Protein AF-A0A1A8Q319-F1 (afdb_monomer)

Radius of gyration: 38.16 Å; Cα contacts (8 Å, |Δi|>4): 66; chains: 1; bounding box: 86×34×104 Å

Organism: NCBI:txid451742

Foldseek 3Di:
DDPVVVVVVCVDPVVVVVVVVVVVPPDCVVVPPDDDDDDDDDDDDDDDDDDPPPCCVVQDPDPVSVVVVVVVVVVVVPPPVVCPCPCPVVVLVVVLVVLVVVLVVLVVVLVVLVVLLVVLLVQLVVLQVVLVPDDDPSSVVSPVSSVVSVVVSVVSVVVSVVSVVVSVVSVVVSVPRD

Secondary structure (DSSP, 8-state):
--HHHHHHHHTSHHHHHHHHHHHHS--GGGT---PPPPP---------------GGGTS-SSHHHHHHHHHHHHHHHH-GGGSTTTTHHHHHHHHHHHHHHHHHHHHHHHHHHHHHHHHHHHHHHHHHHHHHT--HHHHHHHHHHHHHHHHHHHHHHHHHHHHHHHHHHHHHHHHH--

Mean predicted aligned error: 18.65 Å

Nearest PDB structures (foldseek):
  7o3x-assembly1_D  TM=7.326E-01  e=1.039E+00  Synechocystis sp. PCC 6803 substr. Kazusa
  7o3y-assembly1_E  TM=7.530E-01  e=1.977E+00  Synechocystis sp. PCC 6803 substr. Kazusa
  7p3r-assembly1_C  TM=2.903E-01  e=9.037E+00  Vibrio cholerae O1 biovar El Tor str. N16961

Sequence (178 aa):
MGVKAVESHMQSEKHKAAAKTREQTNAISQFCTVSPVFPASESPNPAATASASDLRGIFGSTATLQAEVLWCLHSVTRHQSYGANEGITDREAQQRKSAEEAIEELRKKKQILLQVSNSLQRDADKLAEDAEGKSGTLMAQLITKSNTLRKRYREKMYELEQVETELKTKTEELRSIP

Structure (mmCIF, N/CA/C/O backbone):
data_AF-A0A1A8Q319-F1
#
_entry.id   AF-A0A1A8Q319-F1
#
loop_
_atom_site.group_PDB
_atom_site.id
_atom_site.type_symbol
_atom_site.label_atom_id
_atom_site.label_alt_id
_atom_site.label_comp_id
_atom_site.label_asym_id
_atom_site.label_entity_id
_atom_site.label_seq_id
_atom_site.pdbx_PDB_ins_code
_atom_site.Cartn_x
_atom_site.Cartn_y
_atom_site.Cartn_z
_atom_site.occupancy
_atom_site.B_iso_or_equiv
_atom_site.auth_seq_id
_atom_site.auth_comp_id
_atom_site.auth_asym_id
_atom_site.auth_atom_id
_atom_site.pdbx_PDB_model_num
ATOM 1 N N . MET A 1 1 ? -3.979 15.095 -38.450 1.00 51.03 1 MET A N 1
ATOM 2 C CA . MET A 1 1 ? -2.808 15.521 -37.651 1.00 51.03 1 MET A CA 1
ATOM 3 C C . MET A 1 1 ? -2.531 16.980 -37.982 1.00 51.03 1 MET A C 1
ATOM 5 O O . MET A 1 1 ? -2.414 17.296 -39.157 1.00 51.03 1 MET A O 1
ATOM 9 N N . GLY A 1 2 ? -2.592 17.879 -36.996 1.00 59.91 2 GLY A N 1
ATOM 10 C CA . GLY A 1 2 ? -2.583 19.327 -37.238 1.00 59.91 2 GLY A CA 1
ATOM 11 C C . GLY A 1 2 ? -1.202 19.860 -37.623 1.00 59.91 2 GLY A C 1
ATOM 12 O O . GLY A 1 2 ? -0.201 19.424 -37.063 1.00 59.91 2 GLY A O 1
ATOM 13 N N . VAL A 1 3 ? -1.161 20.836 -38.533 1.00 60.59 3 VAL A N 1
ATOM 14 C CA . VAL A 1 3 ? 0.065 21.476 -39.062 1.00 60.59 3 VAL A CA 1
ATOM 15 C C . VAL A 1 3 ? 0.995 21.967 -37.940 1.00 60.59 3 VAL A C 1
ATOM 17 O O . VAL A 1 3 ? 2.210 21.823 -38.025 1.00 60.59 3 VAL A O 1
ATOM 20 N N . LYS A 1 4 ? 0.420 22.411 -36.815 1.00 64.00 4 LYS A N 1
ATOM 21 C CA . LYS A 1 4 ? 1.160 22.855 -35.622 1.00 64.00 4 LYS A CA 1
ATOM 22 C C . LYS A 1 4 ? 1.964 21.746 -34.928 1.00 64.00 4 LYS A C 1
ATOM 24 O O . LYS A 1 4 ? 3.008 22.024 -34.348 1.00 64.00 4 LYS A O 1
ATOM 29 N N . ALA A 1 5 ? 1.509 20.493 -34.991 1.00 59.19 5 ALA A N 1
ATOM 30 C CA . ALA A 1 5 ? 2.255 19.360 -34.439 1.00 59.19 5 ALA A CA 1
ATOM 31 C C . ALA A 1 5 ? 3.483 19.026 -35.302 1.00 59.19 5 ALA A C 1
ATOM 33 O O . ALA A 1 5 ? 4.525 18.645 -34.775 1.00 59.19 5 ALA A O 1
ATOM 34 N N . VAL A 1 6 ? 3.378 19.233 -36.619 1.00 61.03 6 VAL A N 1
ATOM 35 C CA . VAL A 1 6 ? 4.488 19.042 -37.562 1.00 61.03 6 VAL A CA 1
ATOM 36 C C . VAL A 1 6 ? 5.525 20.159 -37.411 1.00 61.03 6 VAL A C 1
ATOM 38 O O . VAL A 1 6 ? 6.716 19.868 -37.331 1.00 61.03 6 VAL A O 1
ATOM 41 N N . GLU A 1 7 ? 5.099 21.419 -37.269 1.00 61.38 7 GLU A N 1
ATOM 42 C CA . GLU A 1 7 ? 6.017 22.539 -36.993 1.00 61.38 7 GLU A CA 1
ATOM 43 C C . GLU A 1 7 ? 6.747 22.385 -35.653 1.00 61.38 7 GLU A C 1
ATOM 45 O O . GLU A 1 7 ? 7.960 22.583 -35.587 1.00 61.38 7 GLU A O 1
ATOM 50 N N . SER A 1 8 ? 6.043 21.973 -34.593 1.00 64.31 8 SER A N 1
ATOM 51 C CA . SER A 1 8 ? 6.668 21.710 -33.291 1.00 64.31 8 SER A CA 1
ATOM 52 C C . SER A 1 8 ? 7.700 20.579 -33.372 1.00 64.31 8 SER A C 1
ATOM 54 O O . SER A 1 8 ? 8.780 20.686 -32.787 1.00 64.31 8 SER A O 1
ATOM 56 N N . HIS A 1 9 ? 7.426 19.538 -34.165 1.00 57.84 9 HIS A N 1
ATOM 57 C CA . HIS A 1 9 ? 8.382 18.462 -34.412 1.00 57.84 9 HIS A CA 1
ATOM 58 C C . HIS A 1 9 ? 9.625 18.960 -35.167 1.00 57.84 9 HIS A C 1
ATOM 60 O O . HIS A 1 9 ? 10.745 18.612 -34.799 1.00 57.84 9 HIS A O 1
ATOM 66 N N . MET A 1 10 ? 9.458 19.829 -36.171 1.00 60.25 10 MET A N 1
ATOM 67 C CA . MET A 1 10 ? 10.582 20.419 -36.915 1.00 60.25 10 MET A CA 1
ATOM 68 C C . MET A 1 10 ? 11.463 21.341 -36.060 1.00 60.25 10 MET A C 1
ATOM 70 O O . MET A 1 10 ? 12.647 21.497 -36.354 1.00 60.25 10 MET A O 1
ATOM 74 N N . GLN A 1 11 ? 10.921 21.929 -34.992 1.00 59.31 11 GLN A N 1
ATOM 75 C CA . GLN A 1 11 ? 11.674 22.788 -34.072 1.00 59.31 11 GLN A CA 1
ATOM 76 C C . GLN A 1 11 ? 12.296 22.041 -32.882 1.00 59.31 11 GLN A C 1
ATOM 78 O O . GLN A 1 11 ? 12.997 22.668 -32.079 1.00 59.31 11 GLN A O 1
ATOM 83 N N . SER A 1 12 ? 12.080 20.724 -32.782 1.00 64.19 12 SER A N 1
ATOM 84 C CA . SER A 1 12 ? 12.655 19.875 -31.738 1.00 64.19 12 SER A CA 1
ATOM 85 C C . SER A 1 12 ? 14.185 19.943 -31.740 1.00 64.19 12 SER A C 1
ATOM 87 O O . SER A 1 12 ? 14.837 19.935 -32.788 1.00 64.19 12 SER A O 1
ATOM 89 N N . GLU A 1 13 ? 14.769 19.982 -30.545 1.00 56.59 13 GLU A N 1
ATOM 90 C CA . GLU A 1 13 ? 16.211 20.107 -30.303 1.00 56.59 13 GLU A CA 1
ATOM 91 C C . GLU A 1 13 ? 17.031 19.024 -31.028 1.00 56.59 13 GLU A C 1
ATOM 93 O O . GLU A 1 13 ? 18.124 19.294 -31.524 1.00 56.59 13 GLU A O 1
ATOM 98 N N . LYS A 1 14 ? 16.435 17.840 -31.225 1.00 64.69 14 LYS A N 1
ATOM 99 C CA . LYS A 1 14 ? 17.009 16.725 -31.994 1.00 64.69 14 LYS A CA 1
ATOM 100 C C . LYS A 1 14 ? 17.256 17.081 -33.468 1.00 64.69 14 LYS A C 1
ATOM 102 O O . LYS A 1 14 ? 18.308 16.752 -34.009 1.00 64.69 14 LYS A O 1
ATOM 107 N N . HIS A 1 15 ? 16.331 17.800 -34.113 1.00 54.50 15 HIS A N 1
ATOM 108 C CA . HIS A 1 15 ? 16.504 18.263 -35.496 1.00 54.50 15 HIS A CA 1
ATOM 109 C C . HIS A 1 15 ? 17.534 19.393 -35.598 1.00 54.50 15 HIS A C 1
ATOM 111 O O . HIS A 1 15 ? 18.291 19.439 -36.565 1.00 54.50 15 HIS A O 1
ATOM 117 N N . LYS A 1 16 ? 17.613 20.270 -34.589 1.00 61.62 16 LYS A N 1
ATOM 118 C CA . LYS A 1 16 ? 18.627 21.336 -34.531 1.00 61.62 16 LYS A CA 1
ATOM 119 C C . LYS A 1 16 ? 20.037 20.781 -34.326 1.00 61.62 16 LYS A C 1
ATOM 121 O O . LYS A 1 16 ? 20.967 21.268 -34.964 1.00 61.62 16 LYS A O 1
ATOM 126 N N . ALA A 1 17 ? 20.193 19.752 -33.492 1.00 58.69 17 ALA A N 1
ATOM 127 C CA . ALA A 1 17 ? 21.462 19.051 -33.310 1.00 58.69 17 ALA A CA 1
ATOM 128 C C . ALA A 1 17 ? 21.896 18.349 -34.606 1.00 58.69 17 ALA A C 1
ATOM 130 O O . ALA A 1 17 ? 23.002 18.584 -35.081 1.00 58.69 17 ALA A O 1
ATOM 131 N N . ALA A 1 18 ? 20.992 17.603 -35.253 1.00 59.19 18 ALA A N 1
ATOM 132 C CA . ALA A 1 18 ? 21.272 16.949 -36.533 1.00 59.19 18 ALA A CA 1
ATOM 133 C C . ALA A 1 18 ? 21.595 17.946 -37.667 1.00 59.19 18 ALA A C 1
ATOM 135 O O . ALA A 1 18 ? 22.454 17.671 -38.505 1.00 59.19 18 ALA A O 1
ATOM 136 N N . ALA A 1 19 ? 20.943 19.116 -37.693 1.00 59.50 19 ALA A N 1
ATOM 137 C CA . ALA A 1 19 ? 21.250 20.182 -38.647 1.00 59.50 19 ALA A CA 1
ATOM 138 C C . ALA A 1 19 ? 22.640 20.797 -38.401 1.00 59.50 19 ALA A C 1
ATOM 140 O O . ALA A 1 19 ? 23.400 20.951 -39.352 1.00 59.50 19 ALA A O 1
ATOM 141 N N . LYS A 1 20 ? 23.011 21.064 -37.139 1.00 60.47 20 LYS A N 1
ATOM 142 C CA . LYS A 1 20 ? 24.356 21.553 -36.784 1.00 60.47 20 LYS A CA 1
ATOM 143 C C . LYS A 1 20 ? 25.454 20.535 -37.096 1.00 60.47 20 LYS A C 1
ATOM 145 O O . LYS A 1 20 ? 26.490 20.913 -37.628 1.00 60.47 20 LYS A O 1
ATOM 150 N N . THR A 1 21 ? 25.226 19.246 -36.838 1.00 54.88 21 THR A N 1
ATOM 151 C CA . THR A 1 21 ? 26.184 18.185 -37.195 1.00 54.88 21 THR A CA 1
ATOM 152 C C . THR A 1 21 ? 26.361 18.071 -38.713 1.00 54.88 21 THR A C 1
ATOM 154 O O . THR A 1 21 ? 27.474 17.850 -39.180 1.00 54.88 21 THR A O 1
ATOM 157 N N . ARG A 1 22 ? 25.300 18.303 -39.500 1.00 53.50 22 ARG A N 1
ATOM 158 C CA . ARG A 1 22 ? 25.361 18.340 -40.971 1.00 53.50 22 ARG A CA 1
ATOM 159 C C . ARG A 1 22 ? 26.141 19.543 -41.521 1.00 53.50 22 ARG A C 1
ATOM 161 O O . ARG A 1 22 ? 26.737 19.422 -42.586 1.00 53.50 22 ARG A O 1
ATOM 168 N N . GLU A 1 23 ? 26.160 20.679 -40.825 1.00 55.22 23 GLU A N 1
ATOM 169 C CA . GLU A 1 23 ? 27.019 21.823 -41.186 1.00 55.22 23 GLU A CA 1
ATOM 170 C C . GLU A 1 23 ? 28.499 21.586 -40.835 1.00 55.22 23 GLU A C 1
ATOM 172 O O . GLU A 1 23 ? 29.377 22.214 -41.421 1.00 55.22 23 GLU A O 1
ATOM 177 N N . GLN A 1 24 ? 28.783 20.657 -39.915 1.00 53.47 24 GLN A N 1
ATOM 178 C CA . GLN A 1 24 ? 30.134 20.352 -39.436 1.00 53.47 24 GLN A CA 1
ATOM 179 C C . GLN A 1 24 ? 30.808 19.185 -40.182 1.00 53.47 24 GLN A C 1
ATOM 181 O O . GLN A 1 24 ? 32.021 19.004 -40.084 1.00 53.47 24 GLN A O 1
ATOM 186 N N . THR A 1 25 ? 30.052 18.398 -40.953 1.00 51.44 25 THR A N 1
ATOM 187 C CA . THR A 1 25 ? 30.616 17.401 -41.872 1.00 51.44 25 THR A CA 1
ATOM 188 C C . THR A 1 25 ? 31.171 18.084 -43.119 1.00 51.44 25 THR A C 1
ATOM 190 O O . THR A 1 25 ? 30.427 18.772 -43.819 1.00 51.44 25 THR A O 1
ATOM 193 N N . ASN A 1 26 ? 32.464 17.875 -43.403 1.00 53.91 26 ASN A N 1
ATOM 194 C CA . ASN A 1 26 ? 33.152 18.412 -44.582 1.00 53.91 26 ASN A CA 1
ATOM 195 C C . ASN A 1 26 ? 32.308 18.231 -45.852 1.00 53.91 26 ASN A C 1
ATOM 197 O O . ASN A 1 26 ? 31.810 17.139 -46.136 1.00 53.91 26 ASN A O 1
ATOM 201 N N . ALA A 1 27 ? 32.146 19.314 -46.614 1.00 56.66 27 ALA A N 1
ATOM 202 C CA . ALA A 1 27 ? 31.369 19.305 -47.841 1.00 56.66 27 ALA A CA 1
ATOM 203 C C . ALA A 1 27 ? 31.947 18.280 -48.829 1.00 56.66 27 ALA A C 1
ATOM 205 O O . ALA A 1 27 ? 33.139 18.295 -49.129 1.00 56.66 27 ALA A O 1
ATOM 206 N N . ILE A 1 28 ? 31.082 17.423 -49.381 1.00 49.91 28 ILE A N 1
ATOM 207 C CA . ILE A 1 28 ? 31.433 16.387 -50.372 1.00 49.91 28 ILE A CA 1
ATOM 208 C C . ILE A 1 28 ? 32.155 16.994 -51.596 1.00 49.91 28 ILE A C 1
ATOM 210 O O . ILE A 1 28 ? 32.926 16.312 -52.265 1.00 49.91 28 ILE A O 1
ATOM 214 N N . SER A 1 29 ? 31.990 18.299 -51.847 1.00 48.84 29 SER A N 1
ATOM 215 C CA . SER A 1 29 ? 32.728 19.039 -52.878 1.00 48.84 29 SER A CA 1
ATOM 216 C C . SER A 1 29 ? 34.252 19.007 -52.702 1.00 48.84 29 SER A C 1
ATOM 218 O O . SER A 1 29 ? 34.960 19.104 -53.700 1.00 48.84 29 SER A O 1
ATOM 220 N N . GLN A 1 30 ? 34.770 18.813 -51.483 1.00 52.88 30 GLN A N 1
ATOM 221 C CA . GLN A 1 30 ? 36.210 18.660 -51.236 1.00 52.88 30 GLN A CA 1
ATOM 222 C C . GLN A 1 30 ? 36.765 17.311 -51.715 1.00 52.88 30 GLN A C 1
ATOM 224 O O . GLN A 1 30 ? 37.965 17.192 -51.939 1.00 52.88 30 GLN A O 1
ATOM 229 N N . PHE A 1 31 ? 35.914 16.300 -51.907 1.00 51.56 31 PHE A N 1
ATOM 230 C CA . PHE A 1 31 ? 36.331 14.979 -52.389 1.00 51.56 31 PHE A CA 1
ATOM 231 C C . PHE A 1 31 ? 36.322 14.860 -53.921 1.00 51.56 31 PHE A C 1
ATOM 233 O O . PHE A 1 31 ? 36.916 13.932 -54.467 1.00 51.56 31 PHE A O 1
ATOM 240 N N . CYS A 1 32 ? 35.679 15.799 -54.623 1.00 39.88 32 CYS A N 1
ATOM 241 C CA . CYS A 1 32 ? 35.486 15.762 -56.075 1.00 39.88 32 CYS A CA 1
ATOM 242 C C . CYS A 1 32 ? 36.358 16.761 -56.852 1.00 39.88 32 CYS A C 1
ATOM 244 O O . CYS A 1 32 ? 36.122 16.958 -58.044 1.00 39.88 32 CYS A O 1
ATOM 246 N N . THR A 1 33 ? 37.359 17.398 -56.234 1.00 41.50 33 THR A N 1
ATOM 247 C CA . THR A 1 33 ? 38.312 18.239 -56.974 1.00 41.50 33 THR A CA 1
ATOM 248 C C . THR A 1 33 ? 39.209 17.368 -57.848 1.00 41.50 33 THR A C 1
ATOM 250 O O . THR A 1 33 ? 40.268 16.897 -57.435 1.00 41.50 33 THR A O 1
ATOM 253 N N . VAL A 1 34 ? 38.754 17.142 -59.078 1.00 45.03 34 VAL A N 1
ATOM 254 C CA . VAL A 1 34 ? 39.560 16.627 -60.180 1.00 45.03 34 VAL A CA 1
ATOM 255 C C . VAL A 1 34 ? 40.478 17.764 -60.625 1.00 45.03 34 VAL A C 1
ATOM 257 O O . VAL A 1 34 ? 40.041 18.683 -61.313 1.00 45.03 34 VAL A O 1
ATOM 260 N N . SER A 1 35 ? 41.746 17.739 -60.214 1.00 42.28 35 SER A N 1
ATOM 261 C CA . SER A 1 35 ? 42.759 18.580 -60.858 1.00 42.28 35 SER A CA 1
ATOM 262 C C . SER A 1 35 ? 42.940 18.105 -62.305 1.00 42.28 35 SER A C 1
ATOM 264 O O . SER A 1 35 ? 43.165 16.908 -62.511 1.00 42.28 35 SER A O 1
ATOM 266 N N . PRO A 1 36 ? 42.860 18.986 -63.318 1.00 39.16 36 PRO A N 1
ATOM 267 C CA . PRO A 1 36 ? 43.175 18.600 -64.683 1.00 39.16 36 PRO A CA 1
ATOM 268 C C . PRO A 1 36 ? 44.685 18.362 -64.801 1.00 39.16 36 PRO A C 1
ATOM 270 O O . PRO A 1 36 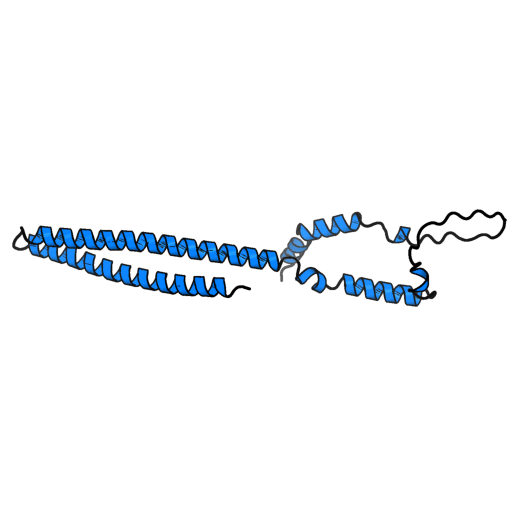? 45.499 19.250 -64.548 1.00 39.16 36 PRO A O 1
ATOM 273 N N . VAL A 1 37 ? 45.048 17.136 -65.173 1.00 34.53 37 VAL A N 1
ATOM 274 C CA . VAL A 1 37 ? 46.408 16.740 -65.550 1.00 34.53 37 VAL A CA 1
ATOM 275 C C . VAL A 1 37 ? 46.773 17.434 -66.867 1.00 34.53 37 VAL A C 1
ATOM 277 O O . VAL A 1 37 ? 46.161 17.164 -67.897 1.00 34.53 37 VAL A O 1
ATOM 280 N N . PHE A 1 38 ? 47.787 18.301 -66.838 1.00 35.06 38 PHE A N 1
ATOM 281 C CA . PHE A 1 38 ? 48.598 18.656 -68.009 1.00 35.06 38 PHE A CA 1
ATOM 282 C C . PHE A 1 38 ? 49.864 17.779 -68.008 1.00 35.06 38 PHE A C 1
ATOM 284 O O . PHE A 1 38 ? 50.404 17.529 -66.928 1.00 35.06 38 PHE A O 1
ATOM 291 N N . PRO A 1 39 ? 50.353 17.284 -69.162 1.00 39.22 39 PRO A N 1
ATOM 292 C CA . PRO A 1 39 ? 51.502 16.389 -69.185 1.00 39.22 39 PRO A CA 1
ATOM 293 C C . PRO A 1 39 ? 52.848 17.134 -69.266 1.00 39.22 39 PRO A C 1
ATOM 295 O O . PRO A 1 39 ? 52.934 18.227 -69.820 1.00 39.22 39 PRO A O 1
ATOM 298 N N . ALA A 1 40 ? 53.879 16.419 -68.799 1.00 29.36 40 ALA A N 1
ATOM 299 C CA . ALA A 1 40 ? 55.328 16.589 -68.987 1.00 29.36 40 ALA A CA 1
ATOM 300 C C . ALA A 1 40 ? 56.075 17.590 -68.075 1.00 29.36 40 ALA A C 1
ATOM 302 O O . ALA A 1 40 ? 56.094 18.789 -68.325 1.00 29.36 40 ALA A O 1
ATOM 303 N N . SER A 1 41 ? 56.803 17.078 -67.072 1.00 31.19 41 SER A N 1
ATOM 304 C CA . SER A 1 41 ? 58.252 16.808 -67.200 1.00 31.19 41 SER A CA 1
ATOM 305 C C . SER A 1 41 ? 58.823 16.104 -65.948 1.00 31.19 41 SER A C 1
ATOM 307 O O . SER A 1 41 ? 58.266 16.203 -64.859 1.00 31.19 41 SER A O 1
ATOM 309 N N . GLU A 1 42 ? 59.906 15.353 -66.140 1.00 34.12 42 GLU A N 1
ATOM 310 C CA . GLU A 1 42 ? 60.539 14.357 -65.255 1.00 34.12 42 GLU A CA 1
ATOM 311 C C . GLU A 1 42 ? 61.184 14.883 -63.950 1.00 34.12 42 GLU A C 1
ATOM 313 O O . GLU A 1 42 ? 61.933 15.857 -63.974 1.00 34.12 42 GLU A O 1
ATOM 318 N N . SER A 1 43 ? 61.038 14.141 -62.837 1.00 31.27 43 SER A N 1
ATOM 319 C CA . SER A 1 43 ? 62.164 13.656 -61.995 1.00 31.27 43 SER A CA 1
ATOM 320 C C . SER A 1 43 ? 61.694 12.836 -60.775 1.00 31.27 43 SER A C 1
ATOM 322 O O . SER A 1 43 ? 60.612 13.105 -60.251 1.00 31.27 43 SER A O 1
ATOM 324 N N . PRO A 1 44 ? 62.476 11.844 -60.291 1.00 43.78 44 PRO A N 1
ATOM 325 C CA . PRO A 1 44 ? 62.017 10.860 -59.314 1.00 43.78 44 PRO A CA 1
ATOM 326 C C . PRO A 1 44 ? 62.418 11.215 -57.875 1.00 43.78 44 PRO A C 1
ATOM 328 O O . PRO A 1 44 ? 63.562 11.580 -57.616 1.00 43.78 44 PRO A O 1
ATOM 331 N N . ASN A 1 45 ? 61.520 10.996 -56.909 1.00 33.56 45 ASN A N 1
ATOM 332 C CA . ASN A 1 45 ? 61.949 10.588 -55.569 1.00 33.56 45 ASN A CA 1
ATOM 333 C C . ASN A 1 45 ? 60.842 9.808 -54.830 1.00 33.56 45 ASN A C 1
ATOM 335 O O . ASN A 1 45 ? 59.699 10.271 -54.812 1.00 33.56 45 ASN A O 1
ATOM 339 N N . PRO A 1 46 ? 61.138 8.639 -54.224 1.00 41.84 46 PRO A N 1
ATOM 340 C CA . PRO A 1 46 ? 60.146 7.819 -53.545 1.00 41.84 46 PRO A CA 1
ATOM 341 C C . PRO A 1 46 ? 60.162 8.094 -52.035 1.00 41.84 46 PRO A C 1
ATOM 343 O O . PRO A 1 46 ? 61.168 7.882 -51.363 1.00 41.84 46 PRO A O 1
ATOM 346 N N . ALA A 1 47 ? 59.032 8.517 -51.475 1.00 29.27 47 ALA A N 1
ATOM 347 C CA . ALA A 1 47 ? 58.804 8.476 -50.034 1.00 29.27 47 ALA A CA 1
ATOM 348 C C . ALA A 1 47 ? 57.443 7.829 -49.777 1.00 29.27 47 ALA A C 1
ATOM 350 O O . ALA A 1 47 ? 56.390 8.374 -50.108 1.00 29.27 47 ALA A O 1
ATOM 351 N N . ALA A 1 48 ? 57.501 6.613 -49.239 1.00 44.78 48 ALA A N 1
ATOM 352 C CA . ALA A 1 48 ? 56.358 5.795 -48.886 1.00 44.78 48 ALA A CA 1
ATOM 353 C C . ALA A 1 48 ? 55.423 6.558 -47.941 1.00 44.78 48 ALA A C 1
ATOM 355 O O . ALA A 1 48 ? 55.799 6.900 -46.822 1.00 44.78 48 ALA A O 1
ATOM 356 N N . THR A 1 49 ? 54.191 6.787 -48.391 1.00 34.19 49 THR A N 1
ATOM 357 C CA . THR A 1 49 ? 53.081 7.160 -47.516 1.00 34.19 49 THR A CA 1
ATOM 358 C C . THR A 1 49 ? 52.063 6.036 -47.560 1.00 34.19 49 THR A C 1
ATOM 360 O O . THR A 1 49 ? 51.743 5.508 -48.622 1.00 34.19 49 THR A O 1
ATOM 363 N N . ALA A 1 50 ? 51.660 5.636 -46.362 1.00 35.94 50 ALA A N 1
ATOM 364 C CA . ALA A 1 50 ? 50.893 4.456 -46.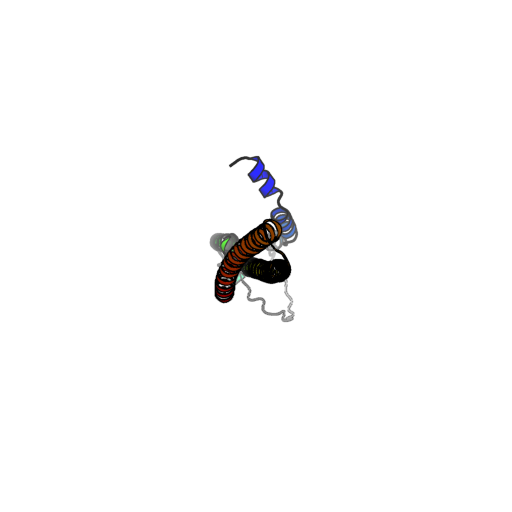034 1.00 35.94 50 ALA A CA 1
ATOM 365 C C . ALA A 1 50 ? 49.686 4.203 -46.945 1.00 35.94 50 ALA A C 1
ATOM 367 O O . ALA A 1 50 ? 48.942 5.112 -47.309 1.00 35.94 50 ALA A O 1
ATOM 368 N N . SER A 1 51 ? 49.492 2.917 -47.226 1.00 45.56 51 SER A N 1
ATOM 369 C C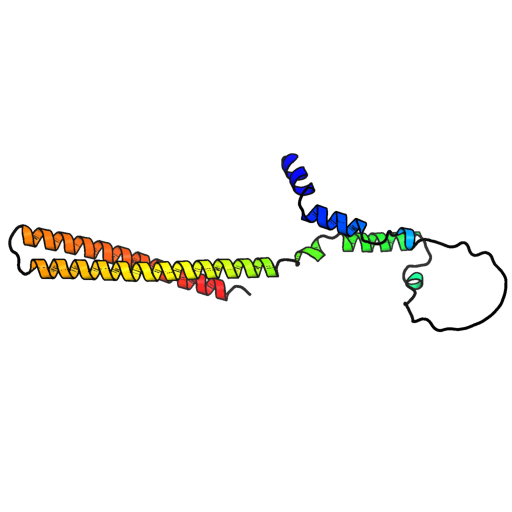A . SER A 1 51 ? 48.333 2.299 -47.849 1.00 45.56 51 SER A CA 1
ATOM 370 C C . SER A 1 51 ? 47.013 2.785 -47.241 1.00 45.56 51 SER A C 1
ATOM 372 O O . SER A 1 51 ? 46.471 2.177 -46.322 1.00 45.56 51 SER A O 1
ATOM 374 N N . ALA A 1 52 ? 46.452 3.854 -47.794 1.00 42.88 52 ALA A N 1
ATOM 375 C CA . ALA A 1 52 ? 45.011 3.958 -47.909 1.00 42.88 52 ALA A CA 1
ATOM 376 C C . ALA A 1 52 ? 44.660 3.105 -49.125 1.00 42.88 52 ALA A C 1
ATOM 378 O O . ALA A 1 52 ? 44.986 3.488 -50.246 1.00 42.88 52 ALA A O 1
ATOM 379 N N . SER A 1 53 ? 44.103 1.912 -48.910 1.00 47.41 53 SER A N 1
ATOM 380 C CA . SER A 1 53 ? 43.562 1.085 -49.989 1.00 47.41 53 SER A CA 1
ATOM 381 C C . SER A 1 53 ? 42.717 1.984 -50.888 1.00 47.41 53 SER A C 1
ATOM 383 O O . SER A 1 53 ? 41.692 2.503 -50.445 1.00 47.41 53 SER A O 1
ATOM 385 N N . ASP A 1 54 ? 43.209 2.256 -52.097 1.00 51.03 54 ASP A N 1
ATOM 386 C CA . ASP A 1 54 ? 42.663 3.286 -52.970 1.00 51.03 54 ASP A CA 1
ATOM 387 C C . ASP A 1 54 ? 41.268 2.831 -53.406 1.00 51.03 54 ASP A C 1
ATOM 389 O O . ASP A 1 54 ? 41.099 1.994 -54.295 1.00 51.03 54 ASP A O 1
ATOM 393 N N . LEU A 1 55 ? 40.241 3.339 -52.717 1.00 51.47 55 LEU A N 1
ATOM 394 C CA . LEU A 1 55 ? 38.839 2.980 -52.946 1.00 51.47 55 LEU A CA 1
ATOM 395 C C . LEU A 1 55 ? 38.414 3.253 -54.398 1.00 51.47 55 LEU A C 1
ATOM 397 O O . LEU A 1 55 ? 37.418 2.697 -54.857 1.00 51.47 55 LEU A O 1
ATOM 401 N N . ARG A 1 56 ? 39.203 4.038 -55.149 1.00 52.84 56 ARG A N 1
ATOM 402 C CA . ARG A 1 56 ? 39.077 4.242 -56.599 1.00 52.84 56 ARG A CA 1
ATOM 403 C C . ARG A 1 56 ? 39.039 2.939 -57.402 1.00 52.84 56 ARG A C 1
ATOM 405 O O . ARG A 1 56 ? 38.453 2.934 -58.476 1.00 52.84 56 ARG A O 1
ATOM 412 N N . GLY A 1 57 ? 39.642 1.856 -56.907 1.00 53.75 57 GLY A N 1
ATOM 413 C CA . GLY A 1 57 ? 39.581 0.540 -57.554 1.00 53.75 57 GLY A CA 1
ATOM 414 C C . GLY A 1 57 ? 38.323 -0.276 -57.227 1.00 53.75 57 GLY A C 1
ATOM 415 O O . GLY A 1 57 ? 38.008 -1.216 -57.949 1.00 53.75 57 GLY A O 1
ATOM 416 N N . ILE A 1 58 ? 37.608 0.065 -56.150 1.00 56.91 58 ILE A N 1
ATOM 417 C CA . ILE A 1 58 ? 36.462 -0.707 -55.633 1.00 56.91 58 ILE A CA 1
ATOM 418 C C . ILE A 1 58 ? 35.141 -0.178 -56.202 1.00 56.91 58 ILE A C 1
ATOM 420 O O . ILE A 1 58 ? 34.243 -0.952 -56.526 1.00 56.91 58 ILE A O 1
ATOM 424 N N . PHE A 1 59 ? 35.032 1.139 -56.374 1.00 59.84 59 PHE A N 1
ATOM 425 C CA . PHE A 1 59 ? 33.928 1.756 -57.099 1.00 59.84 59 PHE A CA 1
ATOM 426 C C . PHE A 1 59 ? 34.358 1.885 -58.557 1.00 59.84 59 PHE A C 1
ATOM 428 O O . PHE A 1 59 ? 35.215 2.711 -58.864 1.00 59.84 59 PHE A O 1
ATOM 435 N N . GLY A 1 60 ? 33.820 1.032 -59.434 1.00 60.22 60 GLY A N 1
ATOM 436 C CA . GLY A 1 60 ? 34.221 0.948 -60.841 1.00 60.22 60 GLY A CA 1
ATOM 437 C C . GLY A 1 60 ? 34.389 2.313 -61.520 1.00 60.22 60 GLY A C 1
ATOM 438 O O . GLY A 1 60 ? 33.743 3.297 -61.165 1.00 60.22 60 GLY A O 1
ATOM 439 N N . SER A 1 61 ? 35.262 2.369 -62.525 1.00 64.50 61 SER A N 1
ATOM 440 C CA . SER A 1 61 ? 35.715 3.598 -63.199 1.00 64.50 61 SER A CA 1
ATOM 441 C C . SER A 1 61 ? 34.614 4.377 -63.945 1.00 64.50 61 SER A C 1
ATOM 443 O O . SER A 1 61 ? 34.904 5.374 -64.604 1.00 64.50 61 SER A O 1
ATOM 445 N N . THR A 1 62 ? 33.360 3.922 -63.891 1.00 75.06 62 THR A N 1
ATOM 446 C CA . THR A 1 62 ? 32.206 4.520 -64.561 1.00 75.06 62 THR A CA 1
ATOM 447 C C . THR A 1 62 ? 31.413 5.396 -63.592 1.00 75.06 62 THR A C 1
ATOM 449 O O . THR A 1 62 ? 30.947 4.950 -62.543 1.00 75.06 62 THR A O 1
ATOM 452 N N . ALA A 1 63 ? 31.208 6.659 -63.972 1.00 75.38 63 ALA A N 1
ATOM 453 C CA . ALA A 1 63 ? 30.489 7.647 -63.163 1.00 75.38 63 ALA A CA 1
ATOM 454 C C . ALA A 1 63 ? 29.082 7.179 -62.737 1.00 75.38 63 ALA A C 1
ATOM 456 O O . ALA A 1 63 ? 28.641 7.473 -61.628 1.00 75.38 63 ALA A O 1
ATOM 457 N N . THR A 1 64 ? 28.397 6.403 -63.583 1.00 79.44 64 THR A N 1
ATOM 458 C CA . THR A 1 64 ? 27.074 5.835 -63.283 1.00 79.44 64 THR A CA 1
ATOM 459 C C . THR A 1 64 ? 27.121 4.844 -62.124 1.00 79.44 64 THR A C 1
ATOM 461 O O . THR A 1 64 ? 26.311 4.929 -61.208 1.00 79.44 64 THR A O 1
ATOM 464 N N . LEU A 1 65 ? 28.111 3.948 -62.113 1.00 77.19 65 LEU A N 1
ATOM 465 C CA . LEU A 1 65 ? 28.240 2.938 -61.066 1.00 77.19 65 LEU A CA 1
ATOM 466 C C . LEU A 1 65 ? 28.643 3.585 -59.738 1.00 77.19 65 LEU A C 1
ATOM 468 O O . LEU A 1 65 ? 28.128 3.220 -58.686 1.00 77.19 65 LEU A O 1
ATOM 472 N N . GLN A 1 66 ? 29.486 4.619 -59.777 1.00 77.50 66 GLN A N 1
ATOM 473 C CA . GLN A 1 66 ? 29.793 5.414 -58.586 1.00 77.50 66 GLN A CA 1
ATOM 474 C C . GLN 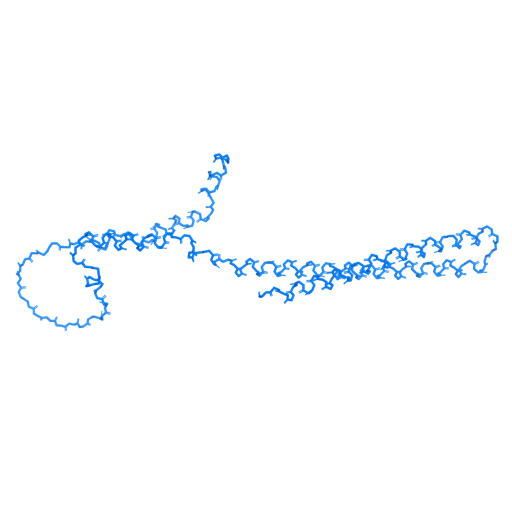A 1 66 ? 28.542 6.080 -58.004 1.00 77.50 66 GLN A C 1
ATOM 476 O O . GLN A 1 66 ? 28.332 6.019 -56.792 1.00 77.50 66 GLN A O 1
ATOM 481 N N . ALA A 1 67 ? 27.694 6.667 -58.852 1.00 81.75 67 ALA A N 1
ATOM 482 C CA . ALA A 1 67 ? 26.444 7.289 -58.425 1.00 81.75 67 ALA A CA 1
ATOM 483 C C . ALA A 1 67 ? 25.467 6.271 -57.815 1.00 81.75 67 ALA A C 1
ATOM 485 O O . ALA A 1 67 ? 24.847 6.559 -56.793 1.00 81.75 67 ALA A O 1
ATOM 486 N N . GLU A 1 68 ? 25.368 5.071 -58.388 1.00 82.88 68 GLU A N 1
ATOM 487 C CA . GLU A 1 68 ? 24.524 3.994 -57.866 1.00 82.88 68 GLU A CA 1
ATOM 488 C C . GLU A 1 68 ? 25.000 3.485 -56.505 1.00 82.88 68 GLU A C 1
ATOM 490 O O . GLU A 1 68 ? 24.188 3.351 -55.590 1.00 82.88 68 GLU A O 1
ATOM 495 N N . VAL A 1 69 ? 26.304 3.257 -56.312 1.00 84.62 69 VAL A N 1
ATOM 496 C CA . VAL A 1 69 ? 26.797 2.799 -55.003 1.00 84.62 69 VAL A CA 1
ATOM 497 C C . VAL A 1 69 ? 26.687 3.909 -53.954 1.00 84.62 69 VAL A C 1
ATOM 499 O O . VAL A 1 69 ? 26.315 3.630 -52.814 1.00 84.62 69 VAL A O 1
ATOM 502 N N . LEU A 1 70 ? 26.918 5.174 -54.325 1.00 83.19 70 LEU A N 1
ATOM 503 C CA . LEU A 1 70 ? 26.638 6.325 -53.458 1.00 83.19 70 LEU A CA 1
ATOM 504 C C . LEU A 1 70 ? 25.159 6.399 -53.080 1.00 83.19 70 LEU A C 1
ATOM 506 O O . LEU A 1 70 ? 24.846 6.610 -51.911 1.00 83.19 70 LEU A O 1
ATOM 510 N N . TRP A 1 71 ? 24.248 6.192 -54.032 1.00 85.44 71 TRP A N 1
ATOM 511 C CA . TRP A 1 71 ? 22.811 6.145 -53.770 1.00 85.44 71 TRP A CA 1
ATOM 512 C C . TRP A 1 71 ? 22.444 4.990 -52.834 1.00 85.44 71 TRP A C 1
ATOM 514 O O . TRP A 1 71 ? 21.675 5.179 -51.890 1.00 85.44 71 TRP A O 1
ATOM 524 N N . CYS A 1 72 ? 23.031 3.812 -53.043 1.00 80.81 72 CYS A N 1
ATOM 525 C CA . CYS A 1 72 ? 22.804 2.633 -52.218 1.00 80.81 72 CYS A CA 1
ATOM 526 C C . CYS A 1 72 ? 23.311 2.857 -50.783 1.00 80.81 72 CYS A C 1
ATOM 528 O O . CYS A 1 72 ? 22.568 2.649 -49.826 1.00 80.81 72 CYS A O 1
ATOM 530 N N . LEU A 1 73 ? 24.530 3.381 -50.622 1.00 82.12 73 LEU A N 1
ATOM 531 C CA . LEU A 1 73 ? 25.110 3.717 -49.321 1.00 82.12 73 LEU A CA 1
ATOM 532 C C . LEU A 1 73 ? 24.338 4.848 -48.628 1.00 82.12 73 LEU A C 1
ATOM 534 O O . LEU A 1 73 ? 24.069 4.764 -47.429 1.00 82.12 73 LEU A O 1
ATOM 538 N N . HIS A 1 74 ? 23.927 5.878 -49.374 1.00 81.00 74 HIS A N 1
ATOM 539 C CA . HIS A 1 74 ? 23.094 6.965 -48.861 1.00 81.00 74 HIS A CA 1
ATOM 540 C C . HIS A 1 74 ? 21.754 6.435 -48.357 1.00 81.00 74 HIS A C 1
ATOM 542 O O . HIS A 1 74 ? 21.319 6.807 -47.270 1.00 81.00 74 HIS A O 1
ATOM 548 N N . SER A 1 75 ? 21.130 5.534 -49.114 1.00 80.94 75 SER A N 1
ATOM 549 C CA . SER A 1 75 ? 19.858 4.910 -48.754 1.00 80.94 75 SER A CA 1
ATOM 550 C C . SER A 1 75 ? 19.997 4.053 -47.495 1.00 80.94 75 SER A C 1
ATOM 552 O O . SER A 1 75 ? 19.220 4.227 -46.561 1.00 80.94 75 SER A O 1
ATOM 554 N N . VAL A 1 76 ? 21.029 3.207 -47.407 1.00 76.31 76 VAL A N 1
ATOM 555 C CA . VAL A 1 76 ? 21.311 2.383 -46.216 1.00 76.31 76 VAL A CA 1
ATOM 556 C C . VAL A 1 76 ? 21.589 3.256 -44.987 1.00 76.31 76 VAL A C 1
ATOM 558 O O . VAL A 1 76 ? 21.025 3.013 -43.925 1.00 76.31 76 VAL A O 1
ATOM 561 N N . THR A 1 77 ? 22.369 4.329 -45.131 1.00 72.62 77 THR A N 1
ATOM 562 C CA . THR A 1 77 ? 22.662 5.266 -44.027 1.00 72.62 77 THR A CA 1
ATOM 563 C C . THR A 1 77 ? 21.434 6.089 -43.610 1.00 72.62 77 THR A C 1
ATOM 565 O O . THR A 1 77 ? 21.318 6.510 -42.462 1.00 72.62 77 THR A O 1
ATOM 568 N N . ARG A 1 78 ? 20.491 6.328 -44.532 1.00 71.00 78 ARG A N 1
ATOM 569 C CA . ARG A 1 78 ? 19.218 7.030 -44.281 1.00 71.00 78 ARG A CA 1
ATOM 570 C C . ARG A 1 78 ? 18.148 6.142 -43.653 1.00 71.00 78 ARG A C 1
ATOM 572 O O . ARG A 1 78 ? 17.164 6.683 -43.144 1.00 71.00 78 ARG A O 1
ATOM 579 N N . HIS A 1 79 ? 18.297 4.817 -43.693 1.00 66.31 79 HIS A N 1
ATOM 580 C CA . HIS A 1 79 ? 17.347 3.923 -43.045 1.00 66.31 79 HIS A CA 1
ATOM 581 C C . HIS A 1 79 ? 17.380 4.153 -41.526 1.00 66.31 79 HIS A C 1
ATOM 583 O O . HIS A 1 79 ? 18.337 3.803 -40.839 1.00 66.31 79 HIS A O 1
ATOM 589 N N . GLN A 1 80 ? 16.280 4.699 -40.997 1.00 56.84 80 GLN A N 1
ATOM 590 C CA . GLN A 1 80 ? 16.033 4.957 -39.567 1.00 56.84 80 GLN A CA 1
ATOM 591 C C . GLN A 1 80 ? 16.273 3.738 -38.657 1.00 56.84 80 GLN A C 1
ATOM 593 O O . GLN A 1 80 ? 16.472 3.896 -37.456 1.00 56.84 80 GLN A O 1
ATOM 598 N N . SER A 1 81 ? 16.275 2.530 -39.226 1.00 60.00 81 SER A N 1
ATOM 599 C CA . SER A 1 81 ? 16.466 1.269 -38.511 1.00 60.00 81 SER A CA 1
ATOM 600 C C . SER A 1 81 ? 17.830 1.141 -37.822 1.00 60.00 81 SER A C 1
ATOM 602 O O . SER A 1 81 ? 17.913 0.423 -36.833 1.00 60.00 81 SER A O 1
ATOM 604 N N . TYR A 1 82 ? 18.883 1.821 -38.294 1.00 55.75 82 TYR A N 1
ATOM 605 C CA . TYR A 1 82 ? 20.215 1.720 -37.673 1.00 55.75 82 TYR A CA 1
ATOM 606 C C . TYR A 1 82 ? 20.343 2.517 -36.365 1.00 55.75 82 TYR A C 1
ATOM 608 O O . TYR A 1 82 ? 21.150 2.155 -35.518 1.00 55.75 82 TYR A O 1
ATOM 616 N N . GLY A 1 83 ? 19.516 3.550 -36.166 1.00 57.12 83 GLY A N 1
ATOM 617 C CA . GLY A 1 83 ? 19.448 4.313 -34.911 1.00 57.12 83 GLY A CA 1
ATOM 618 C C . GLY A 1 83 ? 18.346 3.845 -33.956 1.00 57.12 83 GLY A C 1
ATOM 619 O O . GLY A 1 83 ? 18.209 4.398 -32.872 1.00 57.12 83 GLY A O 1
ATOM 620 N N . ALA A 1 84 ? 17.541 2.846 -34.338 1.00 59.50 84 ALA A N 1
ATOM 621 C CA . ALA A 1 84 ? 16.388 2.398 -33.550 1.00 59.50 84 ALA A CA 1
ATOM 622 C C . ALA A 1 84 ? 16.775 1.698 -32.233 1.00 59.50 84 ALA A C 1
ATOM 624 O O . ALA A 1 84 ? 15.949 1.611 -31.327 1.00 59.50 84 ALA A O 1
ATOM 625 N N . ASN A 1 85 ? 18.025 1.236 -32.124 1.00 60.12 85 ASN A N 1
ATOM 626 C CA . ASN A 1 85 ? 18.554 0.618 -30.910 1.00 60.12 85 ASN A CA 1
ATOM 627 C C . ASN A 1 85 ? 19.185 1.627 -29.937 1.00 60.12 85 ASN A C 1
ATOM 629 O O . ASN A 1 85 ? 19.385 1.296 -28.768 1.00 60.12 85 ASN A O 1
ATOM 633 N N . GLU A 1 86 ? 19.473 2.857 -30.382 1.00 61.69 86 GLU A N 1
ATOM 634 C CA . GLU A 1 86 ? 19.998 3.898 -29.498 1.00 61.69 86 GLU A CA 1
ATOM 635 C C . GLU A 1 86 ? 18.881 4.404 -28.577 1.00 61.69 86 GLU A C 1
ATOM 637 O O . GLU A 1 86 ? 17.923 5.048 -29.008 1.00 61.69 86 GLU A O 1
ATOM 642 N N . GLY A 1 87 ? 18.981 4.056 -27.292 1.00 62.06 87 GLY A N 1
ATOM 643 C CA . GLY A 1 87 ? 17.994 4.387 -26.263 1.00 62.06 87 GLY A CA 1
ATOM 644 C C . GLY A 1 87 ? 17.093 3.227 -25.831 1.00 62.06 87 GLY A C 1
ATOM 645 O O . GLY A 1 87 ? 16.262 3.427 -24.947 1.00 62.06 87 GLY A O 1
ATOM 646 N N . ILE A 1 88 ? 17.254 2.018 -26.391 1.00 68.06 88 ILE A N 1
ATOM 647 C CA . ILE A 1 88 ? 16.598 0.813 -25.845 1.00 68.06 88 ILE A CA 1
ATOM 648 C C . ILE A 1 88 ? 17.112 0.553 -24.426 1.00 68.06 88 ILE A C 1
ATOM 650 O O . ILE A 1 88 ? 16.311 0.458 -23.501 1.00 68.06 88 ILE A O 1
ATOM 654 N N . THR A 1 89 ? 18.431 0.593 -24.235 1.00 74.50 89 THR A N 1
ATOM 655 C CA . THR A 1 89 ? 19.077 0.459 -22.920 1.00 74.50 89 THR A CA 1
ATOM 656 C C . THR A 1 89 ? 18.634 1.541 -21.939 1.00 74.50 89 THR A C 1
ATOM 658 O O . THR A 1 89 ? 18.369 1.251 -20.776 1.00 74.50 89 THR A O 1
ATOM 661 N N . ASP A 1 90 ? 18.497 2.787 -22.399 1.00 79.38 90 ASP A N 1
ATOM 662 C CA . ASP A 1 90 ? 18.067 3.903 -21.548 1.00 79.38 90 ASP A CA 1
ATOM 663 C C . ASP A 1 90 ? 16.592 3.772 -21.159 1.00 79.38 90 ASP A C 1
ATOM 665 O O . ASP A 1 90 ? 16.205 4.064 -20.026 1.00 79.38 90 ASP A O 1
ATOM 669 N N . ARG A 1 91 ? 15.749 3.296 -22.083 1.00 76.62 91 ARG A N 1
ATOM 670 C CA . ARG A 1 91 ? 14.330 3.036 -21.830 1.00 76.62 91 ARG A CA 1
ATOM 671 C C . ARG A 1 91 ? 14.142 1.866 -20.870 1.00 76.62 91 ARG A C 1
ATOM 673 O O . ARG A 1 91 ? 13.311 1.968 -19.973 1.00 76.62 91 ARG A O 1
ATOM 680 N N . GLU A 1 92 ? 14.904 0.791 -21.035 1.00 80.12 92 GLU A N 1
ATOM 681 C CA . GLU A 1 92 ? 14.910 -0.367 -20.136 1.00 80.12 92 GLU A CA 1
ATOM 682 C C . GLU A 1 92 ? 15.412 0.018 -18.741 1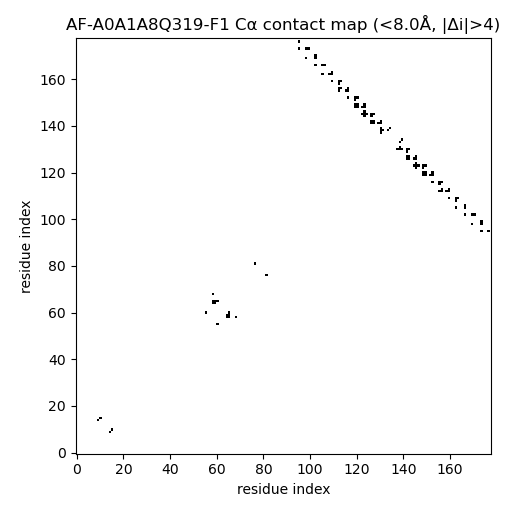.00 80.12 92 GLU A C 1
ATOM 684 O O . GLU A 1 92 ? 14.761 -0.296 -17.744 1.00 80.12 92 GLU A O 1
ATOM 689 N N . ALA A 1 93 ? 16.506 0.782 -18.651 1.00 82.81 93 ALA A N 1
ATOM 690 C CA . ALA A 1 93 ? 17.020 1.303 -17.386 1.00 82.81 93 ALA A CA 1
ATOM 691 C C . ALA A 1 93 ? 15.997 2.212 -16.688 1.00 82.81 93 ALA A C 1
ATOM 693 O O . ALA A 1 93 ? 15.771 2.087 -15.483 1.00 82.81 93 ALA A O 1
ATOM 694 N N . GLN A 1 94 ? 15.320 3.084 -17.441 1.00 85.56 94 GLN A N 1
ATOM 695 C CA . GLN A 1 94 ? 14.262 3.937 -16.904 1.00 85.56 94 GLN A CA 1
ATOM 696 C C . GLN A 1 94 ? 13.045 3.123 -16.438 1.00 85.56 94 GLN A C 1
ATOM 698 O O . GLN A 1 94 ? 12.463 3.435 -15.399 1.00 85.56 94 GLN A O 1
ATOM 703 N N . GLN A 1 95 ? 12.668 2.069 -17.169 1.00 85.50 95 GLN A N 1
ATOM 704 C CA . GLN A 1 95 ? 11.590 1.162 -16.772 1.00 85.50 95 GLN A CA 1
ATOM 705 C C . GLN A 1 95 ? 11.933 0.416 -15.482 1.00 85.50 95 GLN A C 1
ATOM 707 O O . GLN A 1 95 ? 11.125 0.433 -14.553 1.00 85.50 95 GLN A O 1
ATOM 712 N N . ARG A 1 96 ? 13.141 -0.152 -15.377 1.00 85.69 96 ARG A N 1
ATOM 713 C CA . ARG A 1 96 ? 13.628 -0.802 -14.150 1.00 85.69 96 ARG A CA 1
ATOM 714 C C . ARG A 1 96 ? 13.610 0.157 -12.969 1.00 85.69 96 ARG A C 1
ATOM 716 O O . ARG A 1 96 ? 13.017 -0.163 -11.947 1.00 85.69 96 ARG A O 1
ATOM 723 N N . LYS A 1 97 ? 14.147 1.367 -13.147 1.00 90.06 97 LYS A N 1
ATOM 724 C CA . LYS A 1 97 ? 14.136 2.401 -12.109 1.00 90.06 97 LYS A CA 1
ATOM 725 C C . LYS A 1 97 ? 12.715 2.733 -11.643 1.00 90.06 97 LYS A C 1
ATOM 727 O O . LYS A 1 97 ? 12.453 2.760 -10.447 1.00 90.06 97 LYS A O 1
ATOM 732 N N . SER A 1 98 ? 11.779 2.930 -12.573 1.00 86.81 98 SER A N 1
ATOM 733 C CA . SER A 1 98 ? 10.381 3.216 -12.218 1.00 86.81 98 SER A CA 1
ATOM 734 C C . SER A 1 98 ? 9.689 2.048 -11.501 1.00 86.81 98 SER A C 1
ATOM 736 O O . SER A 1 98 ? 8.893 2.263 -10.588 1.00 86.81 98 SER A O 1
ATOM 738 N N . ALA A 1 99 ? 10.012 0.805 -11.871 1.00 87.81 99 ALA A N 1
ATOM 739 C CA . ALA A 1 99 ? 9.487 -0.388 -11.216 1.00 87.81 99 ALA A CA 1
ATOM 740 C C . ALA A 1 99 ? 10.072 -0.570 -9.803 1.00 87.81 99 ALA A C 1
ATOM 742 O O . ALA A 1 99 ? 9.343 -0.923 -8.877 1.00 87.81 99 ALA A O 1
ATOM 743 N N . GLU A 1 100 ? 11.360 -0.277 -9.613 1.00 89.69 100 GLU A N 1
ATOM 744 C CA . GLU A 1 100 ? 12.012 -0.259 -8.299 1.00 89.69 100 GLU A CA 1
ATOM 745 C C . GLU A 1 100 ? 11.401 0.803 -7.375 1.00 89.69 100 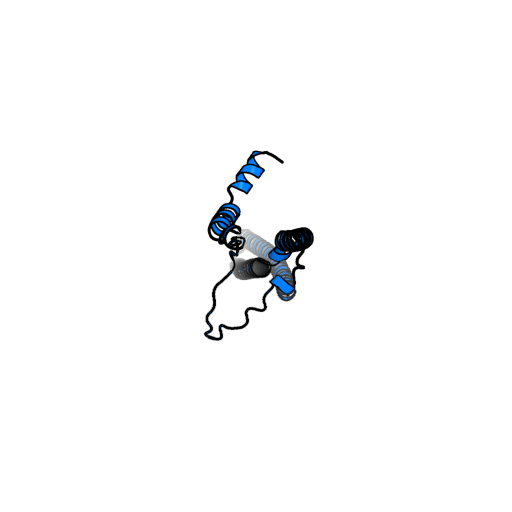GLU A C 1
ATOM 747 O O . GLU A 1 100 ? 11.091 0.504 -6.221 1.00 89.69 100 GLU A O 1
ATOM 752 N N . GLU A 1 101 ? 11.159 2.015 -7.885 1.00 93.62 101 GLU A N 1
ATOM 753 C CA . GLU A 1 101 ? 10.480 3.088 -7.147 1.00 93.62 101 GLU A CA 1
ATOM 754 C C . GLU A 1 101 ? 9.065 2.669 -6.709 1.00 93.62 101 GLU A C 1
ATOM 756 O O . GLU A 1 101 ? 8.699 2.867 -5.548 1.00 93.62 101 GLU A O 1
ATOM 761 N N . ALA A 1 102 ? 8.300 2.016 -7.591 1.00 91.38 102 ALA A N 1
ATOM 762 C CA . ALA A 1 102 ? 6.969 1.500 -7.266 1.00 91.38 102 ALA A CA 1
ATOM 763 C C . ALA A 1 102 ? 7.007 0.397 -6.190 1.00 91.38 102 ALA A C 1
ATOM 765 O O . ALA A 1 102 ? 6.183 0.387 -5.273 1.00 91.38 102 ALA A O 1
ATOM 766 N N . ILE A 1 103 ? 7.982 -0.519 -6.248 1.00 93.56 103 ILE A N 1
ATOM 767 C CA . ILE A 1 103 ? 8.179 -1.539 -5.203 1.00 93.56 103 ILE A CA 1
ATOM 768 C C . ILE A 1 103 ? 8.515 -0.877 -3.863 1.00 93.56 103 ILE A C 1
ATOM 770 O O . ILE A 1 103 ? 8.013 -1.298 -2.817 1.00 93.56 103 ILE A O 1
ATOM 774 N N . GLU A 1 104 ? 9.349 0.159 -3.875 1.00 94.56 104 GLU A N 1
ATOM 775 C CA . GLU A 1 104 ? 9.723 0.889 -2.668 1.00 94.56 104 GLU A CA 1
ATOM 776 C C . GLU A 1 104 ? 8.525 1.634 -2.057 1.00 94.56 104 GLU A C 1
ATOM 778 O O . GLU A 1 104 ? 8.346 1.648 -0.836 1.00 94.56 104 GLU A O 1
ATOM 783 N N . GLU A 1 105 ? 7.645 2.190 -2.890 1.00 94.62 105 GLU A N 1
ATOM 784 C CA . GLU A 1 105 ? 6.376 2.767 -2.445 1.00 94.62 105 GLU A CA 1
ATOM 785 C C . GLU A 1 105 ? 5.453 1.710 -1.817 1.00 94.62 105 GLU A C 1
ATOM 787 O O . GLU A 1 105 ? 4.936 1.919 -0.715 1.00 94.62 105 GLU A O 1
ATOM 792 N N . LEU A 1 106 ? 5.311 0.536 -2.442 1.00 94.19 106 LEU A N 1
ATOM 793 C CA . LEU A 1 106 ? 4.527 -0.575 -1.889 1.00 94.19 106 LEU A CA 1
ATOM 794 C C . LEU A 1 106 ? 5.090 -1.071 -0.549 1.00 94.19 106 LEU A C 1
ATOM 796 O O . LEU A 1 106 ? 4.323 -1.357 0.374 1.00 94.19 106 LEU A O 1
ATOM 800 N N . ARG A 1 107 ? 6.420 -1.112 -0.381 1.00 94.62 107 ARG A N 1
ATOM 801 C CA . ARG A 1 107 ? 7.066 -1.431 0.907 1.00 94.62 107 ARG A CA 1
ATOM 802 C C . ARG A 1 107 ? 6.739 -0.404 1.985 1.00 94.62 107 ARG A C 1
ATOM 804 O O . ARG A 1 107 ? 6.406 -0.785 3.109 1.00 94.62 107 ARG A O 1
ATOM 811 N N . LYS A 1 108 ? 6.785 0.889 1.653 1.00 97.56 108 LYS A N 1
ATOM 812 C CA . LYS A 1 108 ? 6.395 1.966 2.578 1.00 97.56 108 LYS A CA 1
ATOM 813 C C . LYS A 1 108 ? 4.922 1.853 2.959 1.00 97.56 108 LYS A C 1
ATOM 815 O O . LYS A 1 108 ? 4.596 1.906 4.145 1.00 97.56 108 LYS A O 1
ATOM 820 N N . LYS A 1 109 ? 4.038 1.622 1.983 1.00 96.44 109 LYS A N 1
ATOM 821 C CA . LYS A 1 109 ? 2.605 1.403 2.224 1.00 96.44 109 LYS A CA 1
ATOM 822 C C . LYS A 1 109 ? 2.372 0.210 3.151 1.00 96.44 109 LYS A C 1
ATOM 824 O O . LYS A 1 109 ? 1.630 0.340 4.123 1.00 96.44 109 LYS A O 1
ATOM 829 N N . LYS A 1 110 ? 3.053 -0.917 2.913 1.00 96.31 110 LYS A N 1
ATOM 830 C CA . LYS A 1 110 ? 3.019 -2.097 3.791 1.00 96.31 110 LYS A CA 1
ATOM 831 C C . LYS A 1 110 ? 3.415 -1.741 5.226 1.00 96.31 110 LYS A C 1
ATOM 833 O O . LYS A 1 110 ? 2.704 -2.096 6.162 1.00 96.31 110 LYS A O 1
ATOM 838 N N . GLN A 1 111 ? 4.520 -1.018 5.403 1.00 97.31 111 GLN A N 1
ATOM 839 C CA . GLN A 1 111 ? 4.996 -0.612 6.726 1.00 97.31 111 GLN A CA 1
ATOM 840 C C . GLN A 1 111 ? 3.968 0.257 7.463 1.00 97.31 111 GLN A C 1
ATOM 842 O O . GLN A 1 111 ? 3.683 0.019 8.638 1.00 97.31 111 GLN A O 1
ATOM 847 N N . ILE A 1 112 ? 3.374 1.234 6.773 1.00 96.75 112 ILE A N 1
ATOM 848 C CA . ILE A 1 112 ? 2.338 2.105 7.341 1.00 96.75 112 ILE A CA 1
ATOM 849 C C . ILE A 1 112 ? 1.100 1.287 7.724 1.00 96.75 112 ILE A C 1
ATOM 851 O O . ILE A 1 112 ? 0.578 1.443 8.827 1.00 96.75 112 ILE A O 1
ATOM 855 N N . LEU A 1 113 ? 0.644 0.381 6.856 1.00 95.94 113 LEU A N 1
ATOM 856 C CA . LEU A 1 113 ? -0.506 -0.478 7.139 1.00 95.94 113 LEU A CA 1
ATOM 857 C C . LEU A 1 113 ? -0.266 -1.384 8.350 1.00 95.94 113 LEU A C 1
ATOM 859 O O . LEU A 1 113 ? -1.170 -1.526 9.173 1.00 95.94 113 LEU A O 1
ATOM 863 N N . LEU A 1 114 ? 0.941 -1.932 8.519 1.00 95.81 114 LEU A N 1
ATOM 864 C CA . LEU A 1 114 ? 1.308 -2.683 9.724 1.00 95.81 114 LEU A CA 1
ATOM 865 C C . LEU A 1 114 ? 1.250 -1.808 10.977 1.00 95.81 114 LEU A C 1
ATOM 867 O O . LEU A 1 114 ? 0.695 -2.225 11.993 1.00 95.81 114 LEU A O 1
ATOM 871 N N . GLN A 1 115 ? 1.791 -0.589 10.921 1.00 97.12 115 GLN A N 1
ATOM 872 C CA . GLN A 1 115 ? 1.750 0.341 12.052 1.00 97.12 115 GLN A CA 1
ATOM 873 C C . GLN A 1 115 ? 0.313 0.696 12.446 1.00 97.12 115 GLN A C 1
ATOM 875 O O . GLN A 1 115 ? -0.034 0.596 13.624 1.00 97.12 115 GLN A O 1
ATOM 880 N N . VAL A 1 116 ? -0.525 1.045 11.465 1.00 97.69 116 VAL A N 1
ATOM 881 C CA . VAL A 1 116 ? -1.939 1.393 11.673 1.00 97.69 116 VAL A CA 1
ATOM 882 C C . VAL A 1 116 ? -2.735 0.195 12.189 1.00 97.69 116 VAL A C 1
ATOM 884 O O . VAL A 1 116 ? -3.548 0.335 13.099 1.00 97.69 116 VAL A O 1
ATOM 887 N N . SER A 1 117 ? -2.495 -1.002 11.655 1.00 97.06 117 SER A N 1
ATOM 888 C CA . SER A 1 117 ? -3.166 -2.220 12.125 1.00 97.06 117 SER A CA 1
ATOM 889 C C . SER A 1 117 ? -2.789 -2.517 13.577 1.00 97.06 117 SER A C 1
ATOM 891 O O . SER A 1 117 ? -3.660 -2.732 14.416 1.00 97.06 117 SER A O 1
ATOM 893 N N . ASN A 1 118 ? -1.503 -2.420 13.916 1.00 96.62 118 ASN A N 1
ATOM 894 C CA . ASN A 1 118 ? -1.038 -2.612 15.286 1.00 96.62 118 ASN A CA 1
ATOM 895 C C . ASN A 1 118 ? -1.589 -1.561 16.258 1.00 96.62 118 ASN A C 1
ATOM 897 O O . ASN A 1 118 ? -1.860 -1.896 17.409 1.00 96.62 118 ASN A O 1
ATOM 901 N N . SER A 1 119 ? -1.747 -0.298 15.845 1.00 97.50 119 SER A N 1
ATOM 902 C CA . SER A 1 119 ? -2.382 0.712 16.703 1.00 97.50 119 SER A CA 1
ATOM 903 C C . SER A 1 119 ? -3.871 0.438 16.893 1.00 97.50 119 SER A C 1
ATOM 905 O O . SER A 1 119 ? -4.335 0.457 18.024 1.00 97.50 119 SER A O 1
ATOM 907 N N . LEU A 1 120 ? -4.601 0.096 15.824 1.00 97.25 120 LEU A N 1
ATOM 908 C CA . LEU A 1 120 ? -6.027 -0.243 15.907 1.00 97.25 120 LEU A CA 1
ATOM 909 C C . LEU A 1 120 ? -6.280 -1.440 16.829 1.00 97.25 120 LEU A C 1
ATOM 911 O O . LEU A 1 120 ? -7.241 -1.425 17.594 1.00 97.25 120 LEU A O 1
ATOM 915 N N . GLN A 1 121 ? -5.417 -2.455 16.763 1.00 97.56 121 GLN A N 1
ATOM 916 C CA . GLN A 1 121 ? -5.487 -3.622 17.634 1.00 97.56 121 GLN A CA 1
ATOM 917 C C . GLN A 1 121 ? -5.247 -3.232 19.099 1.00 97.56 121 GLN A C 1
ATOM 919 O O . GLN A 1 121 ? -6.086 -3.523 19.946 1.00 97.56 121 GLN A O 1
ATOM 924 N N . ARG A 1 122 ? -4.165 -2.492 19.384 1.00 98.00 122 ARG A N 1
ATOM 925 C CA . ARG A 1 122 ? -3.850 -2.009 20.741 1.00 98.00 122 ARG A CA 1
ATOM 926 C C . ARG A 1 122 ? -4.963 -1.147 21.330 1.00 98.00 122 ARG A C 1
ATOM 928 O O . ARG A 1 122 ? -5.332 -1.334 22.483 1.00 98.00 122 ARG A O 1
ATOM 935 N N . ASP A 1 123 ? -5.518 -0.230 20.544 1.00 97.88 123 ASP A N 1
ATOM 936 C CA . ASP A 1 123 ? -6.611 0.636 20.987 1.00 97.88 123 ASP A CA 1
ATOM 937 C C . ASP A 1 123 ? -7.891 -0.172 21.250 1.00 97.88 123 ASP A C 1
ATOM 939 O O . ASP A 1 123 ? -8.619 0.100 22.205 1.00 97.88 123 ASP A O 1
ATOM 943 N N . ALA A 1 124 ? -8.167 -1.195 20.432 1.00 97.38 124 ALA A N 1
ATOM 944 C CA . ALA A 1 124 ? -9.299 -2.090 20.640 1.00 97.38 124 ALA A CA 1
ATOM 945 C C . ALA A 1 124 ? -9.153 -2.934 21.911 1.00 97.38 124 ALA A C 1
ATOM 947 O O . ALA A 1 124 ? -10.139 -3.112 22.630 1.00 97.38 124 ALA A O 1
ATOM 948 N N . ASP A 1 125 ? -7.953 -3.451 22.171 1.00 97.88 125 ASP A N 1
ATOM 949 C CA . ASP A 1 125 ? -7.648 -4.248 23.358 1.00 97.88 125 ASP A CA 1
ATOM 950 C C . ASP A 1 125 ? -7.722 -3.378 24.617 1.00 97.88 125 ASP A C 1
ATOM 952 O O . ASP A 1 125 ? -8.442 -3.728 25.547 1.00 97.88 125 ASP A O 1
ATOM 956 N N . LYS A 1 126 ? -7.157 -2.165 24.585 1.00 97.88 126 LYS A N 1
ATOM 957 C CA . LYS A 1 126 ? -7.292 -1.193 25.679 1.00 97.88 126 LYS A CA 1
ATOM 958 C C . LYS A 1 126 ? -8.751 -0.855 25.991 1.00 97.88 126 LYS A C 1
ATOM 960 O O . LYS A 1 126 ? -9.141 -0.801 27.151 1.00 97.88 126 LYS A O 1
ATOM 965 N N . LEU A 1 127 ? -9.582 -0.634 24.968 1.00 97.12 127 LEU A N 1
ATOM 966 C CA . LEU A 1 127 ? -11.012 -0.377 25.174 1.00 97.12 127 LEU A CA 1
ATOM 967 C C . LEU A 1 127 ? -11.759 -1.587 25.749 1.00 97.12 127 LEU A C 1
ATOM 969 O O . LEU A 1 127 ? -12.775 -1.394 26.415 1.00 97.12 127 LEU A O 1
ATOM 973 N N . ALA A 1 128 ? -11.299 -2.807 25.462 1.00 97.00 128 ALA A N 1
ATOM 974 C CA . ALA A 1 128 ? -11.865 -4.022 26.034 1.00 97.00 128 ALA A CA 1
ATOM 975 C C . ALA A 1 128 ? -11.469 -4.164 27.512 1.00 97.00 128 ALA A C 1
ATOM 977 O O . ALA A 1 128 ? -12.357 -4.333 28.342 1.00 97.00 128 ALA A O 1
ATOM 978 N N . GLU A 1 129 ? -10.189 -3.977 27.845 1.00 96.81 129 GLU A N 1
ATOM 979 C CA . GLU A 1 129 ? -9.691 -3.944 29.230 1.00 96.81 129 GLU A CA 1
ATOM 980 C C . GLU A 1 129 ? -10.415 -2.868 30.059 1.00 96.81 129 GLU A C 1
ATOM 982 O O . GLU A 1 129 ? -10.958 -3.138 31.130 1.00 96.81 129 GLU A O 1
ATOM 987 N N . ASP A 1 130 ? -10.533 -1.651 29.517 1.00 96.00 130 ASP A N 1
ATOM 988 C CA . ASP A 1 130 ? -11.243 -0.534 30.150 1.00 96.00 130 ASP A CA 1
ATOM 989 C C . ASP A 1 130 ? -12.732 -0.823 30.402 1.00 96.00 130 ASP A C 1
ATOM 991 O O . ASP A 1 130 ? -13.356 -0.116 31.205 1.00 96.00 130 ASP A O 1
ATOM 995 N N . ALA A 1 131 ? -13.327 -1.775 29.675 1.00 96.38 131 ALA A N 1
ATOM 996 C CA . ALA A 1 131 ? -14.721 -2.171 29.829 1.00 96.38 131 ALA A CA 1
ATOM 997 C C . ALA A 1 131 ? -14.922 -3.165 30.981 1.00 96.38 131 ALA A C 1
ATOM 999 O O . ALA A 1 131 ? -15.983 -3.126 31.598 1.00 96.38 131 ALA A O 1
ATOM 1000 N N . GLU A 1 132 ? -13.928 -3.996 31.309 1.00 93.81 132 GLU A N 1
ATOM 1001 C CA . GLU A 1 132 ? -14.014 -4.994 32.390 1.00 93.81 132 GLU A CA 1
ATOM 1002 C C . GLU A 1 132 ? -14.243 -4.347 33.765 1.00 93.81 132 GLU A C 1
ATOM 1004 O O . GLU A 1 132 ? -14.951 -4.894 34.607 1.00 93.81 132 GLU A O 1
ATOM 1009 N N . GLY A 1 133 ? -13.706 -3.141 33.976 1.00 92.50 133 GLY A N 1
ATOM 1010 C CA . GLY A 1 133 ? -13.891 -2.364 35.207 1.00 92.50 133 GLY A CA 1
ATOM 1011 C C . GLY A 1 133 ? -15.170 -1.518 35.261 1.00 92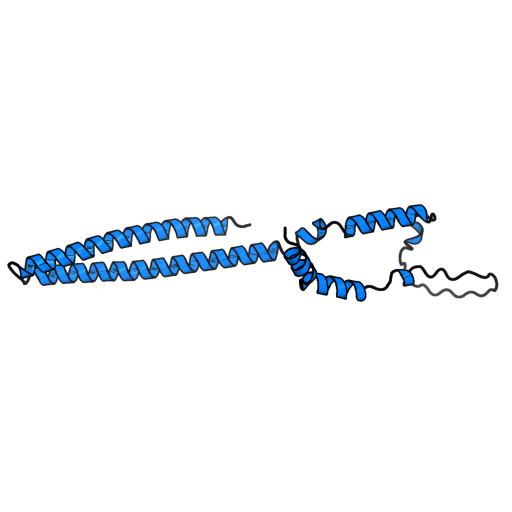.50 133 GLY A C 1
ATOM 1012 O O . GLY A 1 133 ? -15.351 -0.749 36.206 1.00 92.50 133 GLY A O 1
ATOM 1013 N N . LYS A 1 134 ? -16.041 -1.584 34.246 1.00 95.31 134 LYS A N 1
ATOM 1014 C CA . LYS A 1 134 ? -17.241 -0.738 34.129 1.00 95.31 134 LYS A CA 1
ATOM 1015 C C . LYS A 1 134 ? -18.497 -1.590 33.999 1.00 95.31 134 LYS A C 1
ATOM 1017 O O . LYS A 1 134 ? -18.451 -2.748 33.611 1.00 95.31 134 LYS A O 1
ATOM 1022 N N . SER A 1 135 ? -19.651 -1.000 34.297 1.00 94.81 135 SER A N 1
ATOM 1023 C CA . SER A 1 135 ? -20.945 -1.684 34.243 1.00 94.81 135 SER A CA 1
ATOM 1024 C C . SER A 1 135 ? -21.998 -0.874 33.481 1.00 94.81 135 SER A C 1
ATOM 1026 O O . SER A 1 135 ? -21.844 0.325 33.223 1.00 94.81 135 SER A O 1
ATOM 1028 N N . GLY A 1 136 ? -23.069 -1.555 33.068 1.00 95.31 136 GLY A N 1
ATOM 1029 C CA . GLY A 1 136 ? -24.216 -0.945 32.395 1.00 95.31 136 GLY A CA 1
ATOM 1030 C C . GLY A 1 136 ? -23.876 -0.312 31.041 1.00 95.31 136 GLY A C 1
ATOM 1031 O O . GLY A 1 136 ? -23.098 -0.846 30.249 1.00 95.31 136 GLY A O 1
ATOM 1032 N N . THR A 1 137 ? -24.475 0.845 30.761 1.00 96.00 137 THR A N 1
ATOM 1033 C CA . THR A 1 137 ? -24.374 1.532 29.462 1.00 96.00 137 THR A CA 1
ATOM 1034 C C . THR A 1 137 ? -22.936 1.869 29.070 1.00 96.00 137 THR A C 1
ATOM 1036 O O . THR A 1 137 ? -22.578 1.780 27.896 1.00 96.00 137 THR A O 1
ATOM 1039 N N . LEU A 1 138 ? -22.092 2.236 30.038 1.00 95.00 138 LEU A N 1
ATOM 1040 C CA . LEU A 1 138 ? -20.716 2.644 29.764 1.00 95.00 138 LEU A CA 1
ATOM 1041 C C . LEU A 1 138 ? -19.849 1.461 29.303 1.00 95.00 138 LEU A C 1
ATOM 1043 O O . LEU A 1 138 ? -19.074 1.607 28.358 1.00 95.00 138 LEU A O 1
ATOM 1047 N N . MET A 1 139 ? -20.030 0.282 29.906 1.00 97.56 139 MET A N 1
ATOM 1048 C CA . MET A 1 139 ? -19.404 -0.961 29.441 1.00 97.56 139 MET A CA 1
ATOM 1049 C C . MET A 1 139 ? -19.829 -1.270 28.001 1.00 97.56 139 MET A C 1
ATOM 1051 O O . MET A 1 139 ? -18.984 -1.449 27.125 1.00 97.56 139 MET A O 1
ATOM 1055 N N . ALA A 1 140 ? -21.137 -1.251 27.726 1.00 97.12 140 ALA A N 1
ATOM 1056 C CA . ALA A 1 140 ? -2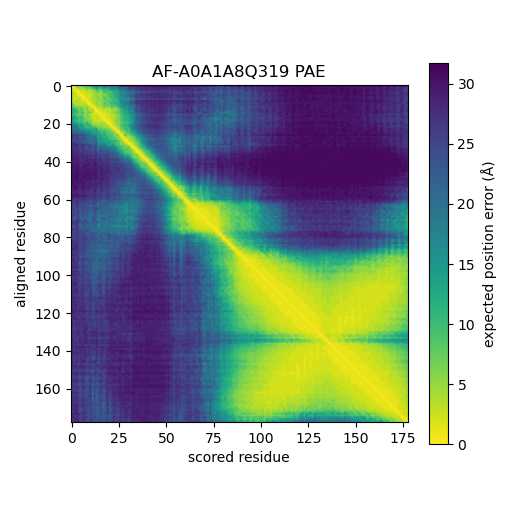1.671 -1.551 26.398 1.00 97.12 140 ALA A CA 1
ATOM 1057 C C . ALA A 1 140 ? -21.118 -0.609 25.309 1.00 97.12 140 ALA A C 1
ATOM 1059 O O . ALA A 1 140 ? -20.788 -1.051 24.202 1.00 97.12 140 ALA A O 1
ATOM 1060 N N . GLN A 1 141 ? -20.952 0.681 25.620 1.00 97.44 141 GLN A N 1
ATOM 1061 C CA . GLN A 1 141 ? -20.338 1.648 24.705 1.00 97.44 141 GLN A CA 1
ATOM 1062 C C . GLN A 1 141 ? -18.872 1.320 24.396 1.00 97.44 141 GLN A C 1
ATOM 1064 O O . GLN A 1 141 ? -18.460 1.412 23.237 1.00 97.44 141 GLN A O 1
ATOM 1069 N N . LEU A 1 142 ? -18.081 0.937 25.400 1.00 97.50 142 LEU A N 1
ATOM 1070 C CA . LEU A 1 142 ? -16.667 0.593 25.215 1.00 97.50 142 LEU A CA 1
ATOM 1071 C C . LEU A 1 142 ? -16.498 -0.684 24.392 1.00 97.50 142 LEU A C 1
ATOM 1073 O O . LEU A 1 142 ? -15.717 -0.688 23.441 1.00 97.50 142 LEU A O 1
ATOM 1077 N N . ILE A 1 143 ? -17.310 -1.708 24.661 1.00 97.12 143 ILE A N 1
ATOM 1078 C CA . ILE A 1 143 ? -17.348 -2.936 23.857 1.00 97.12 143 ILE A CA 1
ATOM 1079 C C . ILE A 1 143 ? -17.716 -2.627 22.401 1.00 97.12 143 ILE A C 1
ATOM 1081 O O . ILE A 1 143 ? -17.068 -3.111 21.472 1.00 97.12 143 ILE A O 1
ATOM 1085 N N . THR A 1 144 ? -18.707 -1.761 22.174 1.00 97.88 144 THR A N 1
ATOM 1086 C CA . THR A 1 144 ? -19.115 -1.359 20.817 1.00 97.88 144 THR A CA 1
ATOM 1087 C C . THR A 1 144 ? -17.986 -0.637 20.073 1.00 97.88 144 THR A C 1
ATOM 1089 O O . THR A 1 144 ? -17.708 -0.938 18.906 1.00 97.88 144 THR A O 1
ATOM 1092 N N . LYS A 1 145 ? -17.289 0.289 20.745 1.00 97.81 145 LYS A N 1
ATOM 1093 C CA . LYS A 1 145 ? -16.127 0.990 20.176 1.00 97.81 145 LYS A CA 1
ATOM 1094 C C . LYS A 1 145 ? -14.977 0.020 19.881 1.00 97.81 145 LYS A C 1
ATOM 1096 O O . LYS A 1 145 ? -14.452 0.052 18.770 1.00 97.81 145 LYS A O 1
ATOM 1101 N N . SER A 1 146 ? -14.649 -0.884 20.810 1.00 97.56 146 SER A N 1
ATOM 1102 C CA . SER A 1 146 ? -13.634 -1.933 20.618 1.00 97.56 146 SER A CA 1
ATOM 1103 C C . SER A 1 146 ? -13.954 -2.798 19.393 1.00 97.56 146 SER A C 1
ATOM 1105 O O . SER A 1 146 ? -13.127 -2.935 18.493 1.00 97.56 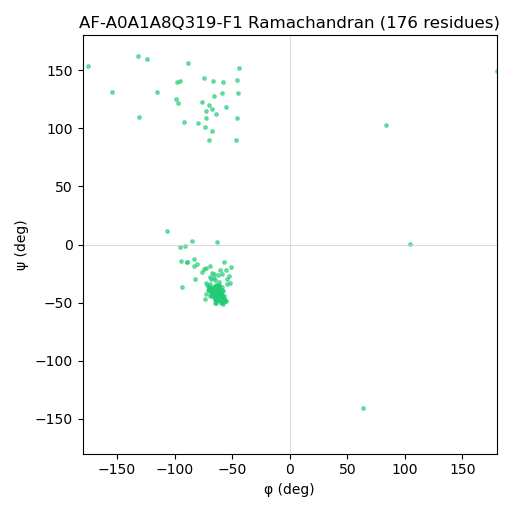146 SER A O 1
ATOM 1107 N N . ASN A 1 147 ? -15.192 -3.284 19.269 1.00 97.88 147 ASN A N 1
ATOM 1108 C CA . ASN A 1 147 ? -15.626 -4.090 18.124 1.00 97.88 147 ASN A CA 1
ATOM 1109 C C . ASN A 1 147 ? -15.537 -3.336 16.788 1.00 97.88 147 ASN A C 1
ATOM 1111 O O . ASN A 1 147 ? -15.177 -3.926 15.765 1.00 97.88 147 ASN A O 1
ATOM 1115 N N . THR A 1 148 ? -15.811 -2.029 16.794 1.00 98.06 148 THR A N 1
ATOM 1116 C CA . THR A 1 148 ? -15.649 -1.170 15.612 1.00 98.06 148 THR A CA 1
ATOM 1117 C C . THR A 1 148 ? -14.182 -1.092 15.180 1.00 98.06 148 THR A C 1
ATOM 1119 O O . THR A 1 148 ? -13.882 -1.233 13.992 1.00 98.06 148 THR A O 1
ATOM 1122 N N . LEU A 1 149 ? -13.255 -0.929 16.130 1.00 97.69 149 LEU A N 1
ATOM 1123 C CA . LEU A 1 149 ? -11.818 -0.928 15.845 1.00 97.69 149 LEU A CA 1
ATOM 1124 C C . LEU A 1 149 ? -11.325 -2.298 15.366 1.00 97.69 149 LEU A C 1
ATOM 1126 O O . LEU A 1 149 ? -10.588 -2.356 14.387 1.00 97.69 149 LEU A O 1
ATOM 1130 N N . ARG A 1 150 ? -11.805 -3.404 15.951 1.00 97.44 150 ARG A N 1
ATOM 1131 C CA . ARG A 1 150 ? -11.491 -4.767 15.475 1.00 97.44 150 ARG A CA 1
ATOM 1132 C C . ARG A 1 150 ? -11.977 -5.007 14.044 1.00 97.44 150 ARG A C 1
ATOM 1134 O O . ARG A 1 150 ? -11.315 -5.702 13.278 1.00 97.44 150 ARG A O 1
ATOM 1141 N N . LYS A 1 151 ? -13.121 -4.429 13.658 1.00 97.81 151 LYS A N 1
ATOM 1142 C CA . LYS A 1 151 ? -13.600 -4.478 12.268 1.00 97.81 151 LYS A CA 1
ATOM 1143 C C . LYS A 1 151 ? -12.652 -3.723 11.331 1.00 97.81 151 LYS A C 1
ATOM 1145 O O . LYS A 1 151 ? -12.201 -4.306 10.351 1.00 97.81 151 LYS A O 1
ATOM 1150 N N . ARG A 1 152 ? -12.298 -2.480 11.674 1.00 97.31 152 ARG A N 1
ATOM 1151 C CA . ARG A 1 152 ? -11.331 -1.656 10.920 1.00 97.31 152 ARG A CA 1
ATOM 1152 C C . ARG A 1 152 ? -9.962 -2.331 10.805 1.00 97.31 152 ARG A C 1
ATOM 1154 O O . ARG A 1 152 ? -9.340 -2.278 9.752 1.00 97.31 152 ARG A O 1
ATOM 1161 N N . TYR A 1 153 ? -9.504 -2.981 11.874 1.00 97.62 153 TYR A N 1
ATOM 1162 C CA . TYR A 1 153 ? -8.274 -3.768 11.882 1.00 97.62 153 TYR A CA 1
ATOM 1163 C C . TYR A 1 153 ? -8.323 -4.886 10.835 1.00 97.62 153 TYR A C 1
ATOM 1165 O O . TYR A 1 153 ? -7.423 -4.980 10.010 1.00 97.62 153 TYR A O 1
ATOM 1173 N N . ARG A 1 154 ? -9.402 -5.683 10.800 1.00 96.88 154 ARG A N 1
ATOM 1174 C CA . ARG A 1 154 ? -9.568 -6.741 9.786 1.00 96.88 154 ARG A CA 1
ATOM 1175 C C . ARG A 1 154 ? -9.574 -6.187 8.362 1.00 96.88 154 ARG A C 1
ATOM 1177 O O . ARG A 1 154 ? -8.937 -6.764 7.490 1.00 96.88 154 ARG A O 1
ATOM 1184 N N . GLU A 1 155 ? -10.248 -5.060 8.137 1.00 97.19 155 GLU A N 1
ATOM 1185 C CA . GLU A 1 155 ? -10.241 -4.371 6.838 1.00 97.19 155 GLU A CA 1
ATOM 1186 C C . GLU A 1 155 ? -8.815 -3.958 6.432 1.00 97.19 155 GLU A C 1
ATOM 1188 O O . GLU A 1 155 ? -8.406 -4.180 5.295 1.00 97.19 155 GLU A O 1
ATOM 1193 N N . LYS A 1 156 ? -8.025 -3.419 7.370 1.00 97.00 156 LYS A N 1
ATOM 1194 C CA . LYS A 1 156 ? -6.627 -3.034 7.121 1.00 97.00 156 LYS A CA 1
ATOM 1195 C C . LYS A 1 156 ? -5.698 -4.228 6.913 1.00 97.00 156 LYS A C 1
ATOM 1197 O O . LYS A 1 156 ? -4.792 -4.135 6.093 1.00 97.00 156 LYS A O 1
ATOM 1202 N N . MET A 1 157 ? -5.945 -5.348 7.588 1.00 95.06 157 MET A N 1
ATOM 1203 C CA . MET A 1 157 ? -5.216 -6.598 7.356 1.00 95.06 157 MET A CA 1
ATOM 1204 C C . MET A 1 157 ? -5.504 -7.180 5.968 1.00 95.06 157 MET A C 1
ATOM 1206 O O . MET A 1 157 ? -4.589 -7.673 5.320 1.00 95.06 157 MET A O 1
ATOM 1210 N N . TYR A 1 158 ? -6.739 -7.066 5.477 1.00 96.25 158 TYR A N 1
ATOM 1211 C CA . TYR A 1 158 ? -7.069 -7.458 4.106 1.00 96.25 158 TYR A CA 1
ATOM 1212 C C . TYR A 1 158 ? -6.388 -6.549 3.069 1.00 96.25 158 TYR A C 1
ATOM 1214 O O . TYR A 1 158 ? -5.827 -7.030 2.089 1.00 96.25 158 TYR A O 1
ATOM 1222 N N . GLU A 1 159 ? -6.360 -5.233 3.307 1.00 95.81 159 GLU A N 1
ATOM 1223 C CA . GLU A 1 159 ? -5.601 -4.296 2.464 1.00 95.81 159 GLU A CA 1
ATOM 1224 C C . GLU A 1 159 ? -4.094 -4.613 2.469 1.00 95.81 159 GLU A C 1
ATOM 1226 O O . GLU A 1 159 ? -3.439 -4.549 1.430 1.00 95.81 159 GLU A O 1
ATOM 1231 N N . LEU A 1 160 ? -3.541 -4.987 3.627 1.00 95.00 160 LEU A N 1
ATOM 1232 C CA . LEU A 1 160 ? -2.151 -5.419 3.756 1.00 95.00 160 LEU A CA 1
ATOM 1233 C C . LEU A 1 160 ? -1.874 -6.660 2.897 1.00 95.00 160 LEU A C 1
ATOM 1235 O O . LEU A 1 160 ? -0.889 -6.674 2.164 1.00 95.00 160 LEU A O 1
ATOM 1239 N N . GLU A 1 161 ? -2.738 -7.673 2.965 1.00 96.00 161 GLU A N 1
ATOM 1240 C CA . GLU A 1 161 ? -2.603 -8.898 2.173 1.00 96.00 161 GLU A CA 1
ATOM 1241 C C . GLU A 1 161 ? -2.612 -8.595 0.668 1.00 96.00 161 GLU A C 1
ATOM 1243 O O . GLU A 1 161 ? -1.743 -9.073 -0.062 1.00 96.00 161 GLU A O 1
ATOM 1248 N N . GLN A 1 162 ? -3.510 -7.717 0.207 1.00 96.44 162 GLN A N 1
ATOM 1249 C CA . GLN A 1 162 ? -3.514 -7.253 -1.184 1.00 96.44 162 GLN A CA 1
ATOM 1250 C C . GLN A 1 162 ? -2.180 -6.600 -1.570 1.00 96.44 162 GLN A C 1
ATOM 1252 O O . GLN A 1 162 ? -1.581 -6.977 -2.578 1.00 96.44 162 GLN A O 1
ATOM 1257 N N . VAL A 1 163 ? -1.660 -5.689 -0.741 1.00 96.00 163 VAL A N 1
ATOM 1258 C CA . VAL A 1 163 ? -0.357 -5.043 -0.981 1.00 96.00 163 VAL A CA 1
ATOM 1259 C C . VAL A 1 163 ? 0.784 -6.066 -1.003 1.00 96.00 163 VAL A C 1
ATOM 1261 O O . VAL A 1 163 ? 1.704 -5.938 -1.807 1.00 96.00 163 VAL A O 1
ATOM 1264 N N . GLU A 1 164 ? 0.747 -7.106 -0.168 1.00 93.94 164 GLU A N 1
ATOM 1265 C CA . GLU A 1 164 ? 1.752 -8.174 -0.193 1.00 93.94 164 GLU A CA 1
ATOM 1266 C C . GLU A 1 164 ? 1.692 -9.013 -1.472 1.00 93.94 164 GLU A C 1
ATOM 1268 O O . GLU A 1 164 ? 2.743 -9.367 -2.013 1.00 93.94 164 GLU A O 1
ATOM 1273 N N . THR A 1 165 ? 0.493 -9.319 -1.974 1.00 95.69 165 THR A N 1
ATOM 1274 C CA . THR A 1 165 ? 0.332 -10.020 -3.258 1.00 95.69 165 THR A CA 1
ATOM 1275 C C . THR A 1 165 ? 0.808 -9.172 -4.436 1.00 95.69 165 THR A C 1
ATOM 1277 O O . THR A 1 165 ? 1.523 -9.674 -5.306 1.00 95.69 165 THR A O 1
ATOM 1280 N N . GLU A 1 166 ? 0.505 -7.873 -4.432 1.00 93.75 166 GLU A N 1
ATOM 1281 C CA . GLU A 1 166 ? 0.969 -6.932 -5.451 1.00 93.75 166 GLU A CA 1
ATOM 1282 C C . GLU A 1 166 ? 2.494 -6.787 -5.417 1.00 93.75 166 GLU A C 1
ATOM 1284 O O . GLU A 1 166 ? 3.142 -6.853 -6.458 1.00 93.75 166 GLU A O 1
ATOM 1289 N N . LEU A 1 167 ? 3.094 -6.690 -4.226 1.00 93.00 167 LEU A N 1
ATOM 1290 C CA . LEU A 1 167 ? 4.546 -6.611 -4.057 1.00 93.00 167 LEU A CA 1
ATOM 1291 C C . LEU A 1 167 ? 5.239 -7.868 -4.596 1.00 93.00 167 LEU A C 1
ATOM 1293 O O . LEU A 1 167 ? 6.238 -7.749 -5.307 1.00 93.00 167 LEU A O 1
ATOM 1297 N N . LYS A 1 168 ? 4.710 -9.064 -4.299 1.00 93.81 168 LYS A N 1
ATOM 1298 C CA . LYS A 1 168 ? 5.222 -10.328 -4.859 1.00 93.81 168 LYS A CA 1
ATOM 1299 C C . LYS A 1 168 ? 5.170 -10.308 -6.386 1.00 93.81 168 LYS A C 1
ATOM 1301 O O . LYS A 1 168 ? 6.205 -10.493 -7.018 1.00 93.81 168 LYS A O 1
ATOM 1306 N N . THR A 1 169 ? 4.012 -9.965 -6.948 1.00 93.75 169 THR A N 1
ATOM 1307 C CA . THR A 1 169 ? 3.797 -9.886 -8.401 1.00 93.75 169 THR A CA 1
ATOM 1308 C C . THR A 1 169 ? 4.762 -8.893 -9.056 1.00 93.75 169 THR A C 1
ATOM 1310 O O . THR A 1 169 ? 5.479 -9.245 -9.984 1.00 93.75 169 THR A O 1
ATOM 1313 N N . LYS A 1 170 ? 4.876 -7.671 -8.522 1.00 90.94 170 LYS A N 1
ATOM 1314 C CA . LYS A 1 170 ? 5.783 -6.629 -9.034 1.00 90.94 170 LYS A CA 1
ATOM 1315 C C . LYS A 1 170 ? 7.257 -7.016 -8.926 1.00 90.94 170 LYS A C 1
ATOM 1317 O O . LYS A 1 170 ? 8.057 -6.674 -9.791 1.00 90.94 170 LYS A O 1
ATOM 1322 N N . THR A 1 171 ? 7.625 -7.742 -7.873 1.00 89.38 171 THR A N 1
ATOM 1323 C CA . THR A 1 171 ? 8.992 -8.250 -7.699 1.00 89.38 171 THR A CA 1
ATOM 1324 C C . THR A 1 171 ? 9.309 -9.355 -8.707 1.00 89.38 171 THR A C 1
ATOM 1326 O O . THR A 1 171 ? 10.423 -9.408 -9.225 1.00 89.38 171 THR A O 1
ATOM 1329 N N . GLU A 1 172 ? 8.350 -10.233 -8.998 1.00 91.25 172 GLU A N 1
ATOM 1330 C CA . GLU A 1 172 ? 8.475 -11.259 -10.038 1.00 91.25 172 GLU A CA 1
ATOM 1331 C C . GLU A 1 172 ? 8.552 -10.634 -11.437 1.00 91.25 172 GLU A C 1
ATOM 1333 O O . GLU A 1 172 ? 9.439 -10.995 -12.209 1.00 91.25 172 GLU A O 1
ATOM 1338 N N . GLU A 1 173 ? 7.716 -9.630 -11.725 1.00 87.12 173 GLU A N 1
ATOM 1339 C CA . GLU A 1 173 ? 7.783 -8.831 -12.955 1.00 87.12 173 GLU A CA 1
ATOM 1340 C C . GLU A 1 173 ? 9.171 -8.199 -13.127 1.00 87.12 173 GLU A C 1
ATOM 1342 O O . GLU A 1 173 ? 9.781 -8.356 -14.181 1.00 87.12 173 GLU A O 1
ATOM 1347 N N . LEU A 1 174 ? 9.726 -7.565 -12.087 1.00 83.50 174 LEU A N 1
ATOM 1348 C CA . LEU A 1 174 ? 11.062 -6.962 -12.148 1.00 83.50 174 LEU A CA 1
ATOM 1349 C C . LEU A 1 174 ? 12.165 -8.001 -12.419 1.00 83.50 174 LEU A C 1
ATOM 1351 O O . LEU A 1 174 ? 13.086 -7.720 -13.180 1.00 83.50 174 LEU A O 1
ATOM 1355 N N . ARG A 1 175 ? 12.067 -9.210 -11.845 1.00 85.06 175 ARG A N 1
ATOM 1356 C CA . ARG A 1 175 ? 13.008 -10.314 -12.128 1.00 85.06 175 ARG A CA 1
ATOM 1357 C C . ARG A 1 175 ? 12.902 -10.839 -13.559 1.00 85.06 175 ARG A C 1
ATOM 1359 O O . ARG A 1 175 ? 13.856 -11.442 -14.038 1.00 85.06 175 ARG A O 1
ATOM 1366 N N . SER A 1 176 ? 11.752 -10.656 -14.205 1.00 83.44 176 SER A N 1
ATOM 1367 C CA . SER A 1 176 ? 11.517 -11.091 -15.583 1.00 83.44 176 SER A CA 1
ATOM 1368 C C . SER A 1 176 ? 12.032 -10.108 -16.638 1.00 83.44 176 SER A C 1
ATOM 1370 O O . SER A 1 176 ? 12.100 -10.479 -17.808 1.00 83.44 176 SER A O 1
ATOM 1372 N N . ILE A 1 177 ? 12.401 -8.880 -16.247 1.00 76.56 177 ILE A N 1
ATOM 1373 C CA . ILE A 1 177 ? 12.983 -7.893 -17.164 1.00 76.56 177 ILE A CA 1
ATOM 1374 C C . ILE A 1 177 ? 14.428 -8.330 -17.492 1.00 76.56 177 ILE A C 1
ATOM 1376 O O . ILE A 1 177 ? 15.251 -8.363 -16.572 1.00 76.56 177 ILE A O 1
ATOM 1380 N N . PRO A 1 178 ? 14.737 -8.674 -18.760 1.00 59.00 178 PRO A N 1
ATOM 1381 C CA . PRO A 1 178 ? 16.067 -9.106 -19.202 1.00 59.00 178 PRO A CA 1
ATOM 1382 C C . PRO A 1 178 ? 17.089 -7.980 -19.099 1.00 59.00 178 PRO A C 1
ATOM 1384 O O . PRO A 1 178 ? 16.691 -6.812 -19.319 1.00 59.00 178 PRO A O 1
#

pLDDT: mean 75.37, std 21.2, range [29.27, 98.06]

Solvent-accessible surface area (backbone atoms only — not comparable to full-atom values): 10416 Å² total; per-residue (Å²): 135,61,70,68,61,54,52,53,56,65,66,32,66,70,51,53,50,55,51,53,53,59,72,68,49,80,61,70,70,76,78,64,72,75,76,84,84,77,86,88,85,93,84,90,83,92,76,94,72,80,87,66,78,64,59,71,74,74,46,54,95,45,72,66,56,41,51,50,51,50,49,51,51,50,50,61,71,63,42,66,74,79,58,64,63,72,55,50,66,57,50,51,52,50,49,52,52,54,51,51,52,51,49,52,48,50,51,52,50,46,52,52,41,51,53,52,31,53,49,32,46,52,54,19,51,49,31,44,59,64,20,76,83,44,65,69,71,64,18,54,52,28,46,53,52,15,52,51,31,51,50,53,26,52,55,40,51,51,55,40,52,51,52,52,53,49,45,52,52,53,52,52,53,57,70,67,59,128